Protein AF-A0A8C4QMR2-F1 (afdb_monomer_lite)

Sequence (250 aa):
MSDCPTLSALGQEGLPAMAKSKQGLKAPKQGLKLTPREIIRQKVIEELFQTEDKHVQNLHILQDVFRTHLQPVLTPRELWKIFLNIDKIVLIHETLNESMKKMRKKNDVVYEIGKLVLYYFSGEQGQVLTKEASEFCRMQSMAVEMVRAKQKESRFQQLMAEALSSSKCRHLQFQDFMIMEMQRLTKYPLLLENVVKYTAVYHPDKDKLKQAVKYSRDILFHINEAVRKQEYIEKLESYQKKLDLSELKH

Radius of gyration: 21.33 Å; chains: 1; bounding box: 46×55×63 Å

Secondary structure (DSSP, 8-state):
---PPPHHHHTTSPPP-------PPPPPSS-----HHHHHHHHHHHHHHHHHHHHHHHHHIIIIIIHHHHGGGS-HHHHHHHTTTHHHHHHHHHHHHHHHHHHHHH-SS----HHHHHHHHSHHHHHHHHHHHHHHHHHHHHHHHHHHHHTTSHHHHHHHHHHHHSGGGTT--HHHHHTHHHHHHHHHHHHHHHHHHHS-TT-TTHHHHHHHHHHHHHHHHHHHHHHHHHHHHHHHHHHHHHHGGGG---

InterPro domains:
  IPR000219 Dbl homology domain [PF00621] (44-224)
  IPR000219 Dbl homology domain [PS50010] (40-226)
  IPR000219 Dbl homology domain [SM00325] (44-225)
  IPR000219 Dbl homology domain [cd00160] (41-224)
  IPR035899 Dbl homology (DH) domain superfamily [G3DSA:1.20.900.10] (23-245)
  IPR035899 Dbl homology (DH) domain superfamily [SSF48065] (33-244)

pLDDT: mean 86.84, std 19.93, range [26.03, 98.81]

Foldseek 3Di:
DDDDDDPVCVVPPDDDPDDDDPDDQDDFPDDDPDDPLQVQLQVLLVVLLVVLVLLLLLLCLLVPLVLVLCVVVDDPVLSCLLCPLSVVVSVLSVVLNVVSVVQVVVGSRNQAPLVSLLVCLDDPNVVSLLVSLLVLLLSLVVSVVSLVVCCVPPSSVVSLVVSCPPVSVVNPHSSNSSCVSLVSLVCQLVSLVSSLVSDDPPRPNNVSSVSSSVSSVVSNVSSVVSNVVSVVVVVVVVVVVVVVVVVPPD

Organism: Eptatretus burgeri (NCBI:txid7764)

Structure (mmCIF, N/CA/C/O backbone):
data_AF-A0A8C4QMR2-F1
#
_entry.id   AF-A0A8C4QMR2-F1
#
loop_
_atom_site.group_PDB
_atom_site.id
_atom_site.type_symbol
_atom_site.label_atom_id
_atom_site.label_alt_id
_atom_site.label_comp_id
_atom_site.label_asym_id
_atom_site.label_entity_id
_atom_site.label_seq_id
_atom_site.pdbx_PDB_ins_code
_atom_site.Cartn_x
_atom_site.Cartn_y
_atom_site.Cartn_z
_atom_site.occupancy
_atom_site.B_iso_or_equiv
_atom_site.auth_seq_id
_atom_site.auth_comp_id
_atom_site.auth_asym_id
_atom_site.auth_atom_id
_atom_site.pdbx_PDB_model_num
ATOM 1 N N . MET A 1 1 ? 1.540 8.458 33.173 1.00 29.30 1 MET A N 1
ATOM 2 C CA . MET A 1 1 ? 1.917 9.273 32.004 1.00 29.30 1 MET A CA 1
ATOM 3 C C . MET A 1 1 ? 3.016 8.502 31.313 1.00 29.30 1 MET A C 1
ATOM 5 O O . MET A 1 1 ? 4.135 8.500 31.796 1.00 29.30 1 MET A O 1
ATOM 9 N N . SER A 1 2 ? 2.645 7.707 30.321 1.00 26.03 2 SER A N 1
ATOM 10 C CA . SER A 1 2 ? 3.558 6.867 29.550 1.00 26.03 2 SER A CA 1
ATOM 11 C C . SER A 1 2 ? 3.555 7.452 28.148 1.00 26.03 2 SER A C 1
ATOM 13 O O . SER A 1 2 ? 2.497 7.506 27.519 1.00 26.03 2 SER A O 1
ATOM 15 N N . ASP A 1 3 ? 4.702 7.975 27.729 1.00 26.78 3 ASP A N 1
ATOM 16 C CA . ASP A 1 3 ? 4.883 8.625 26.439 1.00 26.78 3 ASP A CA 1
ATOM 17 C C . ASP A 1 3 ? 4.533 7.653 25.308 1.00 26.78 3 ASP A C 1
ATOM 19 O O . ASP A 1 3 ? 5.160 6.609 25.133 1.00 26.78 3 ASP A O 1
ATOM 23 N N . CYS A 1 4 ? 3.480 7.987 24.562 1.00 31.52 4 CYS A N 1
ATOM 24 C CA . CYS A 1 4 ? 3.175 7.354 23.287 1.00 31.52 4 CYS A CA 1
ATOM 25 C C . CYS A 1 4 ? 4.189 7.920 22.276 1.00 31.52 4 CYS A C 1
ATOM 27 O O . CYS A 1 4 ? 4.231 9.147 22.125 1.00 31.52 4 CYS A O 1
ATOM 29 N N . PRO A 1 5 ? 5.028 7.102 21.616 1.00 34.53 5 PRO A N 1
ATOM 30 C CA . PRO A 1 5 ? 5.978 7.611 20.635 1.00 34.53 5 PRO A CA 1
ATOM 31 C C . PRO A 1 5 ? 5.205 8.314 19.517 1.00 34.53 5 PRO A C 1
ATOM 33 O O . PRO A 1 5 ? 4.297 7.731 18.924 1.00 34.53 5 PRO A O 1
ATOM 36 N N . THR A 1 6 ? 5.541 9.571 19.229 1.00 38.28 6 THR A N 1
ATOM 37 C CA . THR A 1 6 ? 5.016 10.284 18.059 1.00 38.28 6 THR A CA 1
ATOM 38 C C . THR A 1 6 ? 5.318 9.481 16.794 1.00 38.28 6 THR A C 1
ATOM 40 O O . THR A 1 6 ? 6.448 9.041 16.594 1.00 38.28 6 THR A O 1
ATOM 43 N N . LEU A 1 7 ? 4.319 9.314 15.926 1.00 40.31 7 LEU A N 1
ATOM 44 C CA . LEU A 1 7 ? 4.408 8.622 14.631 1.00 40.31 7 LEU A CA 1
ATOM 45 C C . LEU A 1 7 ? 5.540 9.171 13.733 1.00 40.31 7 LEU A C 1
ATOM 47 O O . LEU A 1 7 ? 6.109 8.422 12.940 1.00 40.31 7 LEU A O 1
ATOM 51 N N . SER A 1 8 ? 5.964 10.425 13.938 1.00 39.56 8 SER A N 1
ATOM 52 C CA . SER A 1 8 ? 7.171 11.003 13.327 1.00 39.56 8 SER A CA 1
ATOM 53 C C . SER A 1 8 ? 8.476 10.245 13.638 1.00 39.56 8 SER A C 1
ATOM 55 O O . SER A 1 8 ? 9.395 10.272 12.819 1.00 39.56 8 SER A O 1
ATOM 57 N N . ALA A 1 9 ? 8.558 9.531 14.766 1.00 39.28 9 ALA A N 1
ATOM 58 C CA . ALA A 1 9 ? 9.716 8.722 15.158 1.00 39.28 9 ALA A CA 1
ATOM 59 C C . ALA A 1 9 ? 9.703 7.313 14.532 1.00 39.28 9 ALA A C 1
ATOM 61 O O . ALA A 1 9 ? 10.759 6.759 14.230 1.00 39.28 9 ALA A O 1
ATOM 62 N N . LEU A 1 10 ? 8.523 6.754 14.235 1.00 43.22 10 LEU A N 1
ATOM 63 C CA . LEU A 1 10 ? 8.389 5.417 13.632 1.00 43.22 10 LEU A CA 1
ATOM 64 C C . LEU A 1 10 ? 8.760 5.386 12.137 1.00 43.22 10 LEU A C 1
ATOM 66 O O . LEU A 1 10 ? 8.948 4.312 11.568 1.00 43.22 10 LEU A O 1
ATOM 70 N N . GLY A 1 11 ? 8.928 6.556 11.511 1.00 39.28 11 GLY A N 1
ATOM 71 C CA . GLY A 1 11 ? 9.555 6.699 10.195 1.00 39.28 11 GLY A CA 1
ATOM 72 C C . GLY A 1 11 ? 11.092 6.674 10.213 1.00 39.28 11 GLY A C 1
ATOM 73 O O . GLY A 1 11 ? 11.694 6.681 9.139 1.00 39.28 11 GLY A O 1
ATOM 74 N N . GLN A 1 12 ? 11.733 6.670 11.392 1.00 35.81 12 GLN A N 1
ATOM 75 C CA . GLN A 1 12 ? 13.191 6.821 11.535 1.00 35.81 12 GLN A CA 1
ATOM 76 C C . GLN A 1 12 ? 13.889 5.756 12.395 1.00 35.81 12 GLN A C 1
ATOM 78 O O . GLN A 1 12 ? 15.119 5.754 12.450 1.00 35.81 12 GLN A O 1
ATOM 83 N N . GLU A 1 13 ? 13.178 4.807 13.007 1.00 30.47 13 GLU A N 1
ATOM 84 C CA . GLU A 1 13 ? 13.852 3.703 13.697 1.00 30.47 13 GLU A CA 1
ATOM 85 C C . GLU A 1 13 ? 14.395 2.665 12.704 1.00 30.47 13 GLU A C 1
ATOM 87 O O . GLU A 1 13 ? 13.690 2.134 11.840 1.00 30.47 13 GLU A O 1
ATOM 92 N N . GLY A 1 14 ? 15.704 2.424 12.811 1.00 34.97 14 GLY A N 1
ATOM 93 C CA . GLY A 1 14 ? 16.479 1.537 11.956 1.00 34.97 14 GLY A CA 1
ATOM 94 C C . GLY A 1 14 ? 15.822 0.173 11.774 1.00 34.97 14 GLY A C 1
ATOM 95 O O . GLY A 1 14 ? 15.469 -0.516 12.729 1.00 34.97 14 GLY A O 1
ATOM 96 N N . LEU A 1 15 ? 15.692 -0.222 10.509 1.00 33.06 15 LEU A N 1
ATOM 97 C CA . LEU A 1 15 ? 15.171 -1.523 10.121 1.00 33.06 15 LEU A CA 1
ATOM 98 C C . LEU A 1 15 ? 15.956 -2.668 10.784 1.00 33.06 15 LEU A C 1
ATOM 100 O O . LEU A 1 15 ? 17.181 -2.723 10.632 1.00 33.06 15 LEU A O 1
ATOM 104 N N . PRO A 1 16 ? 15.276 -3.670 11.371 1.00 31.77 16 PRO A N 1
ATOM 105 C CA . PRO A 1 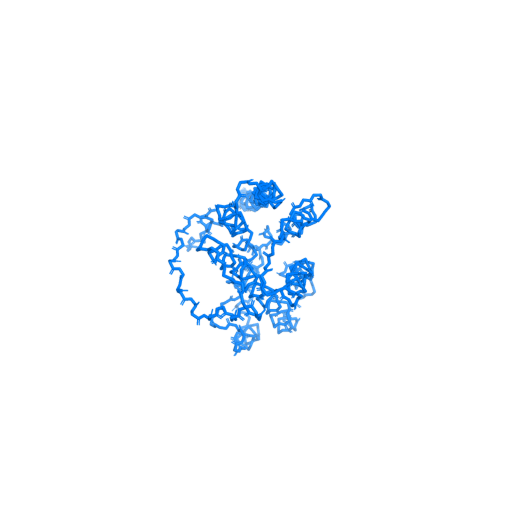16 ? 15.885 -4.971 11.585 1.00 31.77 16 PRO A CA 1
ATOM 106 C C . PRO A 1 16 ? 16.273 -5.556 10.223 1.00 31.77 16 PRO A C 1
ATOM 108 O O . PRO A 1 16 ? 15.470 -5.565 9.285 1.00 31.77 16 PRO A O 1
ATOM 111 N N . ALA A 1 17 ? 17.503 -6.056 10.108 1.00 36.91 17 ALA A N 1
ATOM 112 C CA . ALA A 1 17 ? 17.957 -6.808 8.945 1.00 36.91 17 ALA A CA 1
ATOM 113 C C . ALA A 1 17 ? 17.006 -7.995 8.703 1.00 36.91 17 ALA A C 1
ATOM 115 O O . ALA A 1 17 ? 17.000 -8.966 9.459 1.00 36.91 17 ALA A O 1
ATOM 116 N N . MET A 1 18 ? 16.162 -7.905 7.670 1.00 35.59 18 MET A N 1
ATOM 117 C CA . MET A 1 18 ? 15.153 -8.927 7.414 1.00 35.59 18 MET A CA 1
ATOM 118 C C . MET A 1 18 ? 15.779 -10.199 6.840 1.00 35.59 18 MET A C 1
ATOM 120 O O . MET A 1 18 ? 16.569 -10.188 5.893 1.00 35.59 18 MET A O 1
ATOM 124 N N . ALA A 1 19 ? 15.401 -11.309 7.470 1.00 35.03 19 ALA A N 1
ATOM 125 C CA . ALA A 1 19 ? 15.859 -12.656 7.204 1.00 35.03 19 ALA A CA 1
ATOM 126 C C . ALA A 1 19 ? 15.682 -13.067 5.734 1.00 35.03 19 ALA A C 1
ATOM 128 O O . ALA A 1 19 ? 14.648 -12.843 5.102 1.00 35.03 19 ALA A O 1
ATOM 129 N N . LYS A 1 20 ? 16.707 -13.747 5.209 1.00 32.09 20 LYS A N 1
ATOM 130 C CA . LYS A 1 20 ? 16.725 -14.353 3.875 1.00 32.09 20 LYS A CA 1
ATOM 131 C C . LYS A 1 20 ? 15.642 -15.434 3.778 1.00 32.09 20 LYS A C 1
ATOM 133 O O . LYS A 1 20 ? 15.863 -16.581 4.159 1.00 32.09 20 LYS A O 1
ATOM 138 N N . SER A 1 21 ? 14.489 -15.081 3.221 1.00 36.78 21 SER A N 1
ATOM 139 C CA . SER A 1 21 ? 13.473 -16.033 2.770 1.00 36.78 21 SER A CA 1
ATOM 140 C C . SER A 1 21 ? 14.028 -16.849 1.595 1.00 36.78 21 SER A C 1
ATOM 142 O O . SER A 1 21 ? 14.098 -16.370 0.463 1.00 36.78 21 SER A O 1
ATOM 144 N N . LYS A 1 22 ? 14.454 -18.090 1.863 1.00 40.06 22 LYS A N 1
ATOM 145 C CA . LYS A 1 22 ? 14.822 -19.076 0.839 1.00 40.06 22 LYS A CA 1
ATOM 146 C C . LYS A 1 22 ? 13.551 -19.669 0.222 1.00 40.06 22 LYS A C 1
ATOM 148 O O . LYS A 1 22 ? 13.124 -20.752 0.604 1.00 40.06 22 LYS A O 1
ATOM 153 N N . GLN A 1 23 ? 12.968 -18.986 -0.755 1.00 41.31 23 GLN A N 1
ATOM 154 C CA . GLN A 1 23 ? 12.121 -19.645 -1.750 1.00 41.31 23 GLN A CA 1
ATOM 155 C C . GLN A 1 23 ? 12.771 -19.442 -3.115 1.00 41.31 23 GLN A C 1
ATOM 157 O O . GLN A 1 23 ? 12.945 -18.320 -3.587 1.00 41.31 23 GLN A O 1
ATOM 162 N N . GLY A 1 24 ? 13.267 -20.549 -3.670 1.00 38.94 24 GLY A N 1
ATOM 163 C CA . GLY A 1 24 ? 14.043 -20.569 -4.902 1.00 38.94 24 GLY A CA 1
ATOM 164 C C . GLY A 1 24 ? 13.226 -20.063 -6.085 1.00 38.94 24 GLY A C 1
ATOM 165 O O . GLY A 1 24 ? 12.045 -20.382 -6.219 1.00 38.94 24 GLY A O 1
ATOM 166 N N . LEU A 1 25 ? 13.878 -19.286 -6.954 1.00 47.78 25 LEU A N 1
ATOM 167 C CA . LEU A 1 25 ? 13.342 -18.957 -8.269 1.00 47.78 25 LEU A CA 1
ATOM 168 C C . LEU A 1 25 ? 12.925 -20.258 -8.961 1.00 47.78 25 LEU A C 1
ATOM 170 O O . LEU A 1 25 ? 13.719 -21.198 -9.035 1.00 47.78 25 LEU A O 1
ATOM 174 N N . LYS A 1 26 ? 11.705 -20.304 -9.505 1.00 48.81 26 LYS A N 1
ATOM 175 C CA . LYS A 1 26 ? 11.351 -21.342 -10.477 1.00 48.81 26 LYS A CA 1
ATOM 176 C C . LYS A 1 26 ? 12.356 -21.254 -11.626 1.00 48.81 26 LYS A C 1
ATOM 178 O O . LYS A 1 26 ? 12.562 -20.169 -12.170 1.00 48.81 26 LYS A O 1
ATOM 183 N N . ALA A 1 27 ? 13.006 -22.374 -11.942 1.00 48.38 27 ALA A N 1
ATOM 184 C CA . ALA A 1 27 ? 13.907 -22.453 -13.083 1.00 48.38 27 ALA A CA 1
ATOM 185 C C . ALA A 1 27 ? 13.137 -22.022 -14.347 1.00 48.38 27 ALA A C 1
ATOM 187 O O . ALA A 1 27 ? 12.000 -22.475 -14.521 1.00 48.38 27 ALA A O 1
ATOM 188 N N . PRO A 1 28 ? 13.698 -21.132 -15.187 1.00 51.00 28 PRO A N 1
ATOM 189 C CA . PRO A 1 28 ? 13.019 -20.681 -16.396 1.00 51.00 28 PRO A CA 1
ATOM 190 C C . PRO A 1 28 ? 12.685 -21.890 -17.272 1.00 51.00 28 PRO A C 1
ATOM 192 O O . PRO A 1 28 ? 13.542 -22.755 -17.485 1.00 51.00 28 PRO A O 1
ATOM 195 N N . LYS A 1 29 ? 11.445 -21.980 -17.771 1.00 49.56 29 LYS A N 1
ATOM 196 C CA . LYS A 1 29 ? 11.111 -23.000 -18.759 1.00 49.56 29 LYS A CA 1
ATOM 197 C C . LYS A 1 29 ? 11.817 -22.571 -20.043 1.00 49.56 29 LYS A C 1
ATOM 199 O O . LYS A 1 29 ? 11.460 -21.570 -20.646 1.00 49.56 29 LYS A O 1
ATOM 204 N N . GLN A 1 30 ? 12.829 -23.351 -20.423 1.00 44.75 30 GLN A N 1
ATOM 205 C CA . GLN A 1 30 ? 13.721 -23.180 -21.580 1.00 44.75 30 GLN A CA 1
ATOM 206 C C . GLN A 1 30 ? 14.907 -22.215 -21.378 1.00 44.75 30 GLN A C 1
ATOM 208 O O . GLN A 1 30 ? 14.763 -20.999 -21.383 1.00 44.75 30 GLN A O 1
ATOM 213 N N . GLY A 1 31 ? 16.109 -22.800 -21.269 1.00 50.66 31 GLY A N 1
ATOM 214 C CA . GLY A 1 31 ? 17.337 -22.444 -22.010 1.00 50.66 31 GLY A CA 1
ATOM 215 C C . GLY A 1 31 ? 17.957 -21.038 -21.941 1.00 50.66 31 GLY A C 1
ATOM 216 O O . GLY A 1 31 ? 19.076 -20.866 -22.423 1.00 50.66 31 GLY A O 1
ATOM 217 N N . LEU A 1 32 ? 17.305 -20.031 -21.366 1.00 59.50 32 LEU A N 1
ATOM 218 C CA . LEU A 1 32 ? 17.793 -18.653 -21.355 1.00 59.50 32 LEU A CA 1
ATOM 219 C C . LEU A 1 32 ? 18.930 -18.496 -20.338 1.00 59.50 32 LEU A C 1
ATOM 221 O O . LEU A 1 32 ? 18.706 -18.403 -19.129 1.00 59.50 32 LEU A O 1
ATOM 225 N N . LYS A 1 33 ? 20.174 -18.435 -20.829 1.00 78.88 33 LYS A N 1
ATOM 226 C CA . LYS A 1 33 ? 21.332 -18.020 -20.026 1.00 78.88 33 LYS A CA 1
ATOM 227 C C . LYS A 1 33 ? 21.221 -16.524 -19.720 1.00 78.88 33 LYS A C 1
ATOM 229 O O . LYS A 1 33 ? 21.683 -15.684 -20.487 1.00 78.88 33 LYS A O 1
ATOM 234 N N . LEU A 1 34 ? 20.586 -16.193 -18.599 1.00 86.62 34 LEU A N 1
ATOM 235 C CA . LEU A 1 34 ? 20.523 -14.822 -18.099 1.00 86.62 34 LEU A CA 1
ATOM 236 C C . LEU A 1 34 ? 21.901 -14.362 -17.615 1.00 86.62 34 LEU A C 1
ATOM 238 O O . LEU A 1 34 ? 22.645 -15.118 -16.989 1.00 86.62 34 LEU A O 1
ATOM 242 N N . THR A 1 35 ? 22.223 -13.093 -17.860 1.00 92.12 35 THR A N 1
ATOM 243 C CA . THR A 1 35 ? 23.428 -12.486 -17.282 1.00 92.12 35 THR A CA 1
ATOM 244 C C . THR A 1 35 ? 23.306 -12.426 -15.753 1.00 92.12 35 THR A C 1
ATOM 246 O O . THR A 1 35 ? 22.191 -12.296 -15.237 1.00 92.12 35 THR A O 1
ATOM 249 N N . PRO A 1 36 ? 24.417 -12.439 -14.991 1.00 93.69 36 PRO A N 1
ATOM 250 C CA . PRO A 1 36 ? 24.361 -12.300 -13.533 1.00 93.69 36 PRO A CA 1
ATOM 251 C C . PRO A 1 36 ? 23.589 -11.055 -13.073 1.00 93.69 36 PRO A C 1
ATOM 253 O O . PRO A 1 36 ? 22.842 -11.105 -12.096 1.00 93.69 36 PRO A O 1
ATOM 256 N N . ARG A 1 37 ? 23.714 -9.947 -13.816 1.00 93.81 37 ARG A N 1
ATOM 257 C CA . ARG A 1 37 ? 22.974 -8.705 -13.563 1.00 93.81 37 ARG A CA 1
ATOM 258 C C . ARG A 1 37 ? 21.466 -8.895 -13.734 1.00 93.81 37 ARG A C 1
ATOM 260 O O . ARG A 1 37 ? 20.707 -8.441 -12.881 1.00 93.81 37 ARG A O 1
ATOM 267 N N . GLU A 1 38 ? 21.046 -9.588 -14.790 1.00 94.56 38 GLU A N 1
ATOM 268 C CA . GLU A 1 38 ? 19.629 -9.863 -15.036 1.00 94.56 38 GLU A CA 1
ATOM 269 C C . GLU A 1 38 ? 19.049 -10.829 -13.998 1.00 94.56 38 GLU A C 1
ATOM 271 O O . GLU A 1 38 ? 17.938 -10.622 -13.526 1.00 94.56 38 GLU A O 1
ATOM 276 N N . ILE A 1 39 ? 19.822 -11.820 -13.542 1.00 95.19 39 ILE A N 1
ATOM 277 C CA . ILE A 1 39 ? 19.402 -12.705 -12.443 1.00 95.19 39 ILE A CA 1
ATOM 278 C C . ILE A 1 39 ? 19.102 -11.892 -11.175 1.00 95.19 39 ILE A C 1
ATOM 280 O O . ILE A 1 39 ? 18.114 -12.158 -10.488 1.00 95.19 39 ILE A O 1
ATOM 284 N N . ILE A 1 40 ? 19.931 -10.893 -10.852 1.00 96.19 40 ILE A N 1
ATOM 285 C CA . ILE A 1 40 ? 19.681 -10.019 -9.698 1.00 96.19 40 ILE A CA 1
ATOM 286 C C . ILE A 1 40 ? 18.463 -9.123 -9.949 1.00 96.19 40 ILE A C 1
ATOM 288 O O . ILE A 1 40 ? 17.626 -8.991 -9.059 1.00 96.19 40 ILE A O 1
ATOM 292 N N . ARG A 1 41 ? 18.305 -8.563 -11.155 1.00 97.19 41 ARG A N 1
ATOM 293 C CA . ARG A 1 41 ? 17.115 -7.775 -11.517 1.00 97.19 41 ARG A CA 1
ATOM 294 C C . ARG A 1 41 ? 15.826 -8.577 -11.316 1.00 97.19 41 ARG A C 1
ATOM 296 O O . ARG A 1 41 ? 14.907 -8.085 -10.668 1.00 97.19 41 ARG A O 1
ATOM 303 N N . GLN A 1 42 ? 15.786 -9.824 -11.789 1.00 96.75 42 GLN A N 1
ATOM 304 C CA . GLN A 1 42 ? 14.636 -10.713 -11.609 1.00 96.75 42 GLN A CA 1
ATOM 305 C C . GLN A 1 42 ? 14.364 -11.033 -10.133 1.00 96.75 42 GLN A C 1
ATOM 307 O O . GLN A 1 42 ? 13.206 -11.120 -9.741 1.00 96.75 42 GLN A O 1
ATOM 312 N N . LYS A 1 43 ? 15.401 -11.159 -9.292 1.00 96.50 43 LYS A N 1
ATOM 313 C CA . LYS A 1 43 ? 15.233 -11.339 -7.838 1.00 96.50 43 LYS A CA 1
ATOM 314 C C . LYS A 1 43 ? 14.562 -10.138 -7.176 1.00 96.50 43 LYS A C 1
ATOM 316 O O . LYS A 1 43 ? 13.666 -10.336 -6.368 1.00 96.50 43 LYS A O 1
ATOM 321 N N . VAL A 1 44 ? 14.970 -8.919 -7.528 1.00 97.25 44 VAL A N 1
ATOM 322 C CA . VAL A 1 44 ? 14.368 -7.696 -6.969 1.00 97.25 44 VAL A CA 1
ATOM 323 C C . VAL A 1 44 ? 12.924 -7.520 -7.456 1.00 97.25 44 VAL A C 1
ATOM 325 O O . VAL A 1 44 ? 12.054 -7.142 -6.678 1.00 97.25 44 VAL A O 1
ATOM 328 N N . ILE A 1 45 ? 12.639 -7.830 -8.727 1.00 98.06 45 ILE A N 1
ATOM 329 C CA . ILE A 1 45 ? 11.263 -7.823 -9.255 1.00 98.06 45 ILE A CA 1
ATOM 330 C C . ILE A 1 45 ? 10.395 -8.848 -8.516 1.00 98.06 45 ILE A C 1
ATOM 332 O O . ILE A 1 45 ? 9.271 -8.547 -8.121 1.00 98.06 45 ILE A O 1
ATOM 336 N N . GLU A 1 46 ? 10.924 -10.048 -8.294 1.00 96.56 46 GLU A N 1
ATOM 337 C CA . GLU A 1 46 ? 10.218 -11.087 -7.553 1.00 96.56 46 GLU A CA 1
ATOM 338 C C . GLU A 1 46 ? 9.977 -10.676 -6.094 1.00 96.56 46 GLU A C 1
ATOM 340 O O . GLU A 1 46 ? 8.890 -10.897 -5.569 1.00 96.56 46 GLU A O 1
ATOM 345 N N . GLU A 1 47 ? 10.944 -10.021 -5.451 1.00 98.06 47 GLU A N 1
ATOM 346 C CA . GLU A 1 47 ? 10.772 -9.461 -4.109 1.00 98.06 47 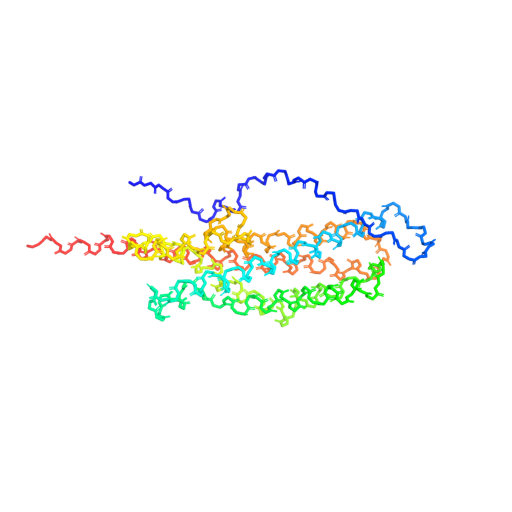GLU A CA 1
ATOM 347 C C . GLU A 1 47 ? 9.642 -8.425 -4.070 1.00 98.06 47 GLU A C 1
ATOM 349 O O . GLU A 1 47 ? 8.792 -8.488 -3.179 1.00 98.06 47 GLU A O 1
ATOM 354 N N . LEU A 1 48 ? 9.569 -7.519 -5.052 1.00 98.38 48 LEU A N 1
ATOM 355 C CA . LEU A 1 48 ? 8.466 -6.561 -5.173 1.00 98.38 48 LEU A CA 1
ATOM 356 C C . LEU A 1 48 ? 7.108 -7.275 -5.236 1.00 98.38 48 LEU A C 1
ATOM 358 O O . LEU A 1 48 ? 6.197 -6.897 -4.500 1.00 98.38 48 LEU A O 1
ATOM 362 N N . PHE A 1 49 ? 6.993 -8.323 -6.056 1.00 98.06 49 PHE A N 1
ATOM 363 C CA . PHE A 1 49 ? 5.747 -9.074 -6.248 1.00 98.06 49 PHE A CA 1
ATOM 364 C C . PHE A 1 49 ? 5.353 -9.858 -4.994 1.00 98.06 49 PHE A C 1
ATOM 366 O O . PHE A 1 49 ? 4.215 -9.785 -4.538 1.00 98.06 49 PHE A O 1
ATOM 373 N N . GLN A 1 50 ? 6.297 -10.588 -4.402 1.00 97.88 50 GLN A N 1
ATOM 374 C CA . GLN A 1 50 ? 6.039 -11.397 -3.212 1.00 97.88 50 GLN A CA 1
ATOM 375 C C . GLN A 1 50 ? 5.694 -10.538 -1.997 1.00 97.88 50 GLN A C 1
ATOM 377 O O . GLN A 1 50 ? 4.864 -10.925 -1.176 1.00 97.88 50 GLN A O 1
ATOM 382 N N . THR A 1 51 ? 6.350 -9.387 -1.848 1.00 98.44 51 THR A N 1
ATOM 383 C CA . THR A 1 51 ? 6.058 -8.472 -0.741 1.00 98.44 51 THR A CA 1
ATOM 384 C C . THR A 1 51 ? 4.741 -7.728 -0.944 1.00 98.44 51 THR A C 1
ATOM 386 O O . THR A 1 51 ? 4.075 -7.458 0.050 1.00 98.44 51 THR A O 1
ATOM 389 N N . GLU A 1 52 ? 4.324 -7.469 -2.190 1.00 98.62 52 GLU A N 1
ATOM 390 C CA . GLU A 1 52 ? 2.986 -6.938 -2.488 1.00 98.62 52 GLU A CA 1
ATOM 391 C C . GLU A 1 52 ? 1.894 -7.943 -2.134 1.00 98.62 52 GLU A C 1
ATOM 393 O O . GLU A 1 52 ? 0.931 -7.604 -1.457 1.00 98.62 52 GLU A O 1
ATOM 398 N N . ASP A 1 53 ? 2.073 -9.206 -2.523 1.00 98.38 53 ASP A N 1
ATOM 399 C CA . ASP A 1 53 ? 1.104 -10.251 -2.210 1.00 98.38 53 ASP A CA 1
ATOM 400 C C . ASP A 1 53 ? 0.910 -10.425 -0.700 1.00 98.38 53 ASP A C 1
ATOM 402 O O . ASP A 1 53 ? -0.216 -10.530 -0.216 1.00 98.38 53 ASP A O 1
ATOM 406 N N . LYS A 1 54 ? 2.008 -10.377 0.062 1.00 97.75 54 LYS A N 1
ATOM 407 C CA . LYS A 1 54 ? 1.954 -10.386 1.529 1.00 97.75 54 LYS A CA 1
ATOM 408 C C . LYS A 1 54 ? 1.253 -9.150 2.087 1.00 97.75 54 LYS A C 1
ATOM 410 O O . LYS A 1 54 ? 0.523 -9.284 3.060 1.00 97.75 54 LYS A O 1
ATOM 415 N N . HIS A 1 55 ? 1.475 -7.971 1.503 1.00 98.56 55 HIS A N 1
ATOM 416 C CA . HIS A 1 55 ? 0.803 -6.741 1.929 1.00 98.56 55 HIS A CA 1
ATOM 417 C C . HIS A 1 55 ? -0.711 -6.841 1.741 1.00 98.56 55 HIS A C 1
ATOM 419 O O . HIS A 1 55 ? -1.454 -6.644 2.695 1.00 98.56 55 HIS A O 1
ATOM 425 N N . VAL A 1 56 ? -1.164 -7.278 0.563 1.00 98.44 56 VAL A N 1
ATOM 426 C CA . VAL A 1 56 ? -2.589 -7.514 0.276 1.00 98.44 56 VAL A CA 1
ATOM 427 C C . VAL A 1 56 ? -3.201 -8.503 1.271 1.00 98.44 56 VAL A C 1
ATOM 429 O O . VAL A 1 56 ? -4.246 -8.227 1.853 1.00 98.44 56 VAL A O 1
ATOM 432 N N . GLN A 1 57 ? -2.525 -9.622 1.553 1.00 97.56 57 GLN A N 1
ATOM 433 C CA . GLN A 1 57 ? -2.988 -10.578 2.568 1.00 97.56 57 GLN A CA 1
ATOM 434 C C . GLN A 1 57 ? -3.140 -9.937 3.957 1.00 97.56 57 GLN A C 1
ATOM 436 O O . GLN A 1 57 ? -4.077 -10.267 4.680 1.00 97.56 57 GLN A O 1
ATOM 441 N N . ASN A 1 58 ? -2.246 -9.020 4.333 1.00 96.88 58 ASN A N 1
ATOM 442 C CA . ASN A 1 58 ? -2.325 -8.311 5.611 1.00 96.88 58 ASN A CA 1
ATOM 443 C C . ASN A 1 58 ? -3.499 -7.333 5.658 1.00 96.88 58 ASN A C 1
ATOM 445 O O . ASN A 1 58 ? -4.192 -7.269 6.672 1.00 96.88 58 ASN A O 1
ATOM 449 N N . LEU A 1 59 ? -3.749 -6.613 4.563 1.00 97.31 59 LEU A N 1
ATOM 450 C CA . LEU A 1 59 ? -4.895 -5.714 4.451 1.00 97.31 59 LEU A CA 1
ATOM 451 C C . LEU A 1 59 ? -6.220 -6.486 4.566 1.00 97.31 59 LEU A C 1
ATOM 453 O O . LEU A 1 59 ? -7.113 -6.046 5.286 1.00 97.31 59 LEU A O 1
ATOM 457 N N . HIS A 1 60 ? -6.320 -7.684 3.979 1.00 96.56 60 HIS A N 1
ATOM 458 C CA . HIS A 1 60 ? -7.485 -8.557 4.176 1.00 96.56 60 HIS A CA 1
ATOM 459 C C . HIS A 1 60 ? -7.641 -9.050 5.612 1.00 96.56 60 HIS A C 1
ATOM 461 O O . HIS A 1 60 ? -8.757 -9.242 6.076 1.00 96.56 60 HIS A O 1
ATOM 467 N N . ILE A 1 61 ? -6.558 -9.253 6.366 1.00 96.19 61 ILE A N 1
ATOM 468 C CA . ILE A 1 61 ? -6.695 -9.579 7.794 1.00 96.19 61 ILE A CA 1
ATOM 469 C C . ILE A 1 61 ? -7.365 -8.407 8.524 1.00 96.19 61 ILE A C 1
ATOM 471 O O . ILE A 1 61 ? -8.286 -8.620 9.315 1.00 96.19 61 ILE A O 1
ATOM 475 N N . LEU A 1 62 ? -6.960 -7.171 8.222 1.00 94.50 62 LEU A N 1
ATOM 476 C CA . LEU A 1 62 ? -7.589 -5.976 8.780 1.00 94.50 62 LEU A CA 1
ATOM 477 C C . LEU A 1 62 ? -9.072 -5.864 8.381 1.00 94.50 62 LEU A C 1
ATOM 479 O O . LEU A 1 62 ? -9.927 -5.652 9.242 1.00 94.50 62 LEU A O 1
ATOM 483 N N . GLN A 1 63 ? -9.376 -6.066 7.100 1.00 93.00 63 GLN A N 1
ATOM 484 C CA . GLN A 1 63 ? -10.720 -5.946 6.539 1.00 93.00 63 GLN A CA 1
ATOM 485 C C . GLN A 1 63 ? -11.664 -7.087 6.945 1.00 93.00 63 GLN A C 1
ATOM 487 O O . GLN A 1 63 ? -12.791 -6.816 7.335 1.00 93.00 63 GLN A O 1
ATOM 492 N N . ASP A 1 64 ? -11.229 -8.344 6.878 1.00 93.25 64 ASP A N 1
ATOM 493 C CA . ASP A 1 64 ? -12.117 -9.510 6.971 1.00 93.25 64 ASP A CA 1
ATOM 494 C C . ASP A 1 64 ? -12.082 -10.171 8.346 1.00 93.25 64 ASP A C 1
ATOM 496 O O . ASP A 1 64 ? -13.079 -10.742 8.789 1.00 93.25 64 ASP A O 1
ATOM 500 N N . VAL A 1 65 ? -10.940 -10.119 9.041 1.00 94.75 65 VAL A N 1
ATOM 501 C CA . VAL A 1 65 ? -10.805 -10.724 10.372 1.00 94.75 65 VAL A CA 1
ATOM 502 C C . VAL A 1 65 ? -11.172 -9.694 11.430 1.00 94.75 65 VAL A C 1
ATOM 504 O O . VAL A 1 65 ? -12.154 -9.886 12.146 1.00 94.75 65 VAL A O 1
ATOM 507 N N . PHE A 1 66 ? -10.438 -8.582 11.517 1.00 95.56 66 PHE A N 1
ATOM 508 C CA . PHE A 1 66 ? -10.659 -7.607 12.587 1.00 95.56 66 PHE A CA 1
ATOM 509 C C . PHE A 1 66 ? -12.014 -6.903 12.468 1.00 95.56 66 PHE A C 1
ATOM 511 O O . PHE A 1 66 ? -12.752 -6.864 13.451 1.00 95.56 66 PHE A O 1
ATOM 518 N N . ARG A 1 67 ? -12.392 -6.394 11.288 1.00 93.62 67 ARG A N 1
ATOM 519 C CA . ARG A 1 67 ? -13.686 -5.702 11.118 1.00 93.62 67 ARG A CA 1
ATOM 520 C C . ARG A 1 67 ? -14.865 -6.598 11.496 1.00 93.62 67 ARG A C 1
ATOM 522 O O . ARG A 1 67 ? -15.731 -6.162 12.248 1.00 93.62 67 ARG A O 1
ATOM 529 N N . THR A 1 68 ? -14.863 -7.851 11.038 1.00 94.00 68 THR A N 1
ATOM 530 C CA . THR A 1 68 ? -15.937 -8.822 11.301 1.00 94.00 68 THR A CA 1
ATOM 531 C C . THR A 1 68 ? -16.082 -9.133 12.788 1.00 94.00 68 THR A C 1
ATOM 533 O O . THR A 1 68 ? -17.194 -9.110 13.309 1.00 94.00 68 THR A O 1
ATOM 536 N N . HIS A 1 69 ? -14.973 -9.383 13.493 1.00 94.75 69 HIS A N 1
ATOM 537 C CA . HIS A 1 69 ? -15.023 -9.704 14.924 1.00 94.75 69 HIS A CA 1
ATOM 538 C C . HIS A 1 69 ? -15.370 -8.488 15.785 1.00 94.75 69 HIS A C 1
ATOM 540 O O . HIS A 1 69 ? -16.013 -8.644 16.817 1.00 94.75 69 HIS A O 1
ATOM 546 N N . LEU A 1 70 ? -14.965 -7.276 15.390 1.00 94.88 70 LEU A N 1
ATOM 547 C CA . LEU A 1 70 ? -15.207 -6.070 16.187 1.00 94.88 70 LEU A CA 1
ATOM 548 C C . LEU A 1 70 ? -16.551 -5.393 15.881 1.00 94.88 70 LEU A C 1
ATOM 550 O O . LEU A 1 70 ? -17.039 -4.614 16.697 1.00 94.88 70 LEU A O 1
ATOM 554 N N . GLN A 1 71 ? -17.190 -5.700 14.751 1.00 94.75 71 GLN A N 1
ATOM 555 C CA . GLN A 1 71 ? -18.495 -5.145 14.378 1.00 94.75 71 GLN A CA 1
ATOM 556 C C . GLN A 1 71 ? -19.586 -5.291 15.464 1.00 94.75 71 GLN A C 1
ATOM 558 O O . GLN A 1 71 ? -20.316 -4.324 15.667 1.00 94.75 71 GLN A O 1
ATOM 563 N N . PRO A 1 72 ? -19.714 -6.412 16.206 1.00 95.62 72 PRO A N 1
ATOM 564 C CA . PRO A 1 72 ? -20.738 -6.555 17.248 1.00 95.62 72 PRO A CA 1
ATOM 565 C C . PRO A 1 72 ? -20.531 -5.674 18.492 1.00 95.62 72 PRO A C 1
ATOM 567 O O . PRO A 1 72 ? -21.451 -5.539 19.293 1.00 95.62 72 PRO A O 1
ATOM 570 N N . VAL A 1 73 ? -19.330 -5.120 18.691 1.00 95.12 73 VAL A N 1
ATOM 571 C CA . VAL A 1 73 ? -18.940 -4.349 19.893 1.00 95.12 73 VAL A CA 1
ATOM 572 C C . VAL A 1 73 ? -18.608 -2.889 19.593 1.00 95.12 73 VAL A C 1
ATOM 574 O O . VAL A 1 73 ? -18.255 -2.129 20.492 1.00 95.12 73 VAL A O 1
ATOM 577 N N . LEU A 1 74 ? -18.722 -2.486 18.330 1.00 95.00 74 LEU A N 1
ATOM 578 C CA . LEU A 1 74 ? -18.482 -1.127 17.876 1.00 95.00 74 LEU A CA 1
ATOM 579 C C . LEU A 1 74 ? -19.766 -0.545 17.299 1.00 95.00 74 LEU A C 1
ATOM 581 O O . LEU A 1 74 ? -20.490 -1.193 16.546 1.00 95.00 74 LEU A O 1
ATOM 585 N N . THR A 1 75 ? -20.027 0.722 17.599 1.00 95.75 75 THR A N 1
ATOM 586 C CA . THR A 1 75 ? -21.068 1.468 16.890 1.00 95.75 75 THR A CA 1
ATOM 587 C C . THR A 1 75 ? -20.686 1.634 15.413 1.00 95.75 75 THR A C 1
ATOM 589 O O . THR A 1 75 ? -19.495 1.667 15.085 1.00 95.75 75 THR A O 1
ATOM 592 N N . PRO A 1 76 ? -21.654 1.845 14.497 1.00 93.69 76 PRO A N 1
ATOM 593 C CA . PRO A 1 76 ? -21.349 2.087 13.084 1.00 93.69 76 PRO A CA 1
ATOM 594 C C . PRO A 1 76 ? -20.359 3.241 12.868 1.0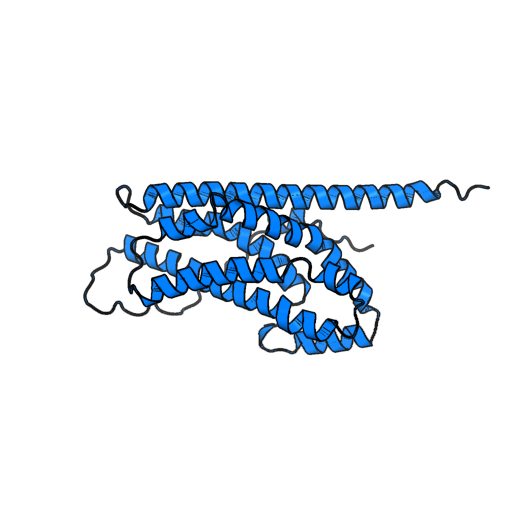0 93.69 76 PRO A C 1
ATOM 596 O O . PRO A 1 76 ? -19.499 3.178 11.991 1.00 93.69 76 PRO A O 1
ATOM 599 N N . ARG A 1 77 ? -20.438 4.279 13.712 1.00 93.06 77 ARG A N 1
ATOM 600 C CA . ARG A 1 77 ? -19.526 5.427 13.676 1.00 93.06 77 ARG A CA 1
ATOM 601 C C . ARG A 1 77 ? -18.110 5.059 14.114 1.00 93.06 77 ARG A C 1
ATOM 603 O O . A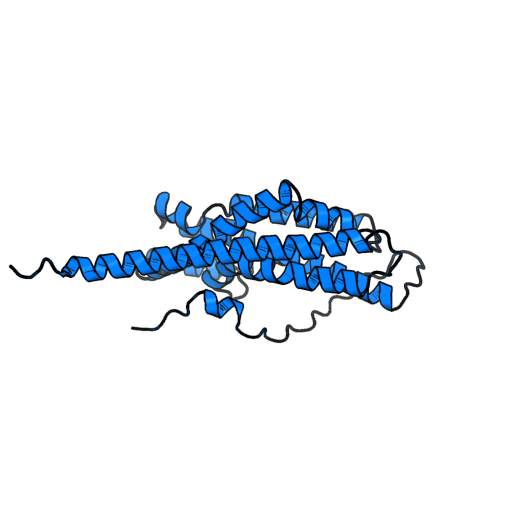RG A 1 77 ? -17.158 5.526 13.497 1.00 93.06 77 ARG A O 1
ATOM 610 N N . GLU A 1 78 ? -17.955 4.267 15.173 1.00 93.94 78 GLU A N 1
ATOM 611 C CA . GLU A 1 78 ? -16.637 3.807 15.629 1.00 93.94 78 GLU A CA 1
ATOM 612 C C . GLU A 1 78 ? -16.007 2.855 14.615 1.00 93.94 78 GLU A C 1
ATOM 614 O O . GLU A 1 78 ? -14.836 3.013 14.284 1.00 93.94 78 GLU A O 1
ATOM 619 N N . LEU A 1 79 ? -16.796 1.927 14.068 1.00 93.19 79 LEU A N 1
ATOM 620 C CA . LEU A 1 79 ? -16.344 0.994 13.043 1.00 93.19 79 LEU A CA 1
ATOM 621 C C . LEU A 1 79 ? -15.853 1.739 11.794 1.00 93.19 79 LEU A C 1
ATOM 623 O O . LEU A 1 79 ? -14.756 1.470 11.313 1.00 93.19 79 LEU A O 1
ATOM 627 N N . TRP A 1 80 ? -16.627 2.719 11.312 1.00 91.12 80 TRP A N 1
ATOM 628 C CA . TRP A 1 80 ? -16.238 3.559 10.175 1.00 91.12 80 TRP A CA 1
ATOM 629 C C . TRP A 1 80 ? -14.957 4.355 10.443 1.00 91.12 80 TRP A C 1
ATOM 631 O O . TRP A 1 80 ? -14.127 4.494 9.555 1.00 91.12 80 TRP A O 1
ATOM 641 N N . LYS A 1 81 ? -14.772 4.850 11.671 1.00 91.50 81 LYS A N 1
ATOM 642 C CA . LYS A 1 81 ? -13.564 5.580 12.072 1.00 91.50 81 LYS A CA 1
ATOM 643 C C . LYS A 1 81 ? -12.321 4.691 12.159 1.00 91.50 81 LYS A C 1
ATOM 645 O O . LYS A 1 81 ? -11.248 5.136 11.773 1.00 91.50 81 LYS A O 1
ATOM 650 N N . ILE A 1 82 ? -12.456 3.475 12.691 1.00 93.44 82 ILE A N 1
ATOM 651 C CA . ILE A 1 82 ? -11.335 2.542 12.893 1.00 93.44 82 ILE A CA 1
ATOM 652 C C . ILE A 1 82 ? -10.879 1.931 11.563 1.00 93.44 82 ILE A C 1
ATOM 654 O O . ILE A 1 82 ? -9.682 1.819 11.322 1.00 93.44 82 ILE A O 1
ATOM 658 N N . PHE A 1 83 ? -11.825 1.565 10.696 1.00 92.56 83 PHE A N 1
ATOM 659 C CA . PHE A 1 83 ? -11.568 0.919 9.405 1.00 92.56 83 PHE A CA 1
ATOM 660 C C . PHE A 1 83 ? -11.798 1.871 8.227 1.00 92.56 83 PHE A C 1
ATOM 662 O O . PHE A 1 83 ? -12.247 1.445 7.161 1.00 92.56 83 PHE A O 1
ATOM 669 N N . LEU A 1 84 ? -11.554 3.170 8.426 1.00 87.38 84 LEU A N 1
ATOM 670 C CA . LEU A 1 84 ? -11.804 4.179 7.401 1.00 87.38 84 LEU A CA 1
ATOM 671 C C . LEU A 1 84 ? -11.120 3.783 6.092 1.00 87.38 84 LEU A C 1
ATOM 673 O O . LEU A 1 84 ? -9.993 3.307 6.122 1.00 87.38 84 LEU A O 1
ATOM 677 N N . ASN A 1 85 ? -11.854 3.927 4.984 1.00 91.50 85 ASN A N 1
ATOM 678 C CA . ASN A 1 85 ? -11.451 3.672 3.596 1.00 91.50 85 ASN A CA 1
ATOM 679 C C . ASN A 1 85 ? -10.602 2.408 3.312 1.00 91.50 85 ASN A C 1
ATOM 681 O O . ASN A 1 85 ? -10.057 2.293 2.213 1.00 91.50 85 ASN A O 1
ATOM 685 N N . ILE A 1 86 ? -10.574 1.420 4.220 1.00 94.88 86 ILE A N 1
ATOM 686 C CA . ILE A 1 86 ? -9.794 0.183 4.062 1.00 94.88 86 ILE A CA 1
ATOM 687 C C . ILE A 1 86 ? -10.174 -0.562 2.784 1.00 94.88 86 ILE A C 1
ATOM 689 O O . ILE A 1 86 ? -9.302 -1.054 2.080 1.00 94.88 86 ILE A O 1
ATOM 693 N N . ASP A 1 87 ? -11.461 -0.558 2.429 1.00 95.62 87 ASP A N 1
ATOM 694 C CA . ASP A 1 87 ? -11.976 -1.224 1.232 1.00 95.62 87 ASP A CA 1
ATOM 695 C C . ASP A 1 87 ? -11.326 -0.667 -0.050 1.00 95.62 87 ASP A C 1
ATOM 697 O O . ASP A 1 87 ? -11.045 -1.407 -0.990 1.00 95.62 87 ASP A O 1
ATOM 701 N N . LYS A 1 88 ? -11.020 0.637 -0.078 1.00 97.38 88 LYS A N 1
ATOM 702 C CA . LYS A 1 88 ? -10.340 1.269 -1.213 1.00 97.38 88 LYS A CA 1
ATOM 703 C C . LYS A 1 88 ? -8.841 0.984 -1.215 1.00 97.38 88 LYS A C 1
ATOM 705 O O . LYS A 1 88 ? -8.285 0.755 -2.284 1.00 97.38 88 LYS A O 1
ATOM 710 N N . ILE A 1 89 ? -8.195 0.984 -0.044 1.00 97.81 89 ILE A N 1
ATOM 711 C CA . ILE A 1 89 ? -6.775 0.618 0.087 1.00 97.81 89 ILE A CA 1
ATOM 712 C C . ILE A 1 89 ? -6.560 -0.818 -0.397 1.00 97.81 89 ILE A C 1
ATOM 714 O O . ILE A 1 89 ? -5.716 -1.051 -1.261 1.00 97.81 89 ILE A O 1
ATOM 718 N N . VAL A 1 90 ? -7.382 -1.756 0.084 1.00 98.19 90 VAL A N 1
ATOM 719 C CA . VAL A 1 90 ? -7.387 -3.155 -0.365 1.00 98.19 90 VAL A CA 1
ATOM 720 C C . VAL A 1 90 ? -7.515 -3.217 -1.886 1.00 98.19 90 VAL A C 1
ATOM 722 O O . VAL A 1 90 ? -6.635 -3.776 -2.532 1.00 98.19 90 VAL A O 1
ATOM 725 N N . LEU A 1 91 ? -8.519 -2.554 -2.470 1.00 98.31 91 LEU A N 1
ATOM 726 C CA . LEU A 1 91 ? -8.752 -2.578 -3.917 1.00 98.31 91 LEU A CA 1
ATOM 727 C C . LEU A 1 91 ? -7.552 -2.061 -4.737 1.00 98.31 91 LEU A C 1
ATOM 729 O O . LEU A 1 91 ? -7.190 -2.646 -5.763 1.00 98.31 91 LEU A O 1
ATOM 733 N N . ILE A 1 92 ? -6.910 -0.972 -4.306 1.00 98.44 92 ILE A N 1
ATOM 734 C CA . ILE A 1 92 ? -5.735 -0.417 -4.998 1.00 98.44 92 ILE A CA 1
ATOM 735 C C . ILE A 1 92 ? -4.601 -1.451 -5.027 1.00 98.44 92 ILE A C 1
ATOM 737 O O . ILE A 1 92 ? -4.049 -1.740 -6.093 1.00 98.44 92 ILE A O 1
ATOM 741 N N . HIS A 1 93 ? -4.286 -2.051 -3.880 1.00 98.69 93 HIS A N 1
ATOM 742 C CA . HIS A 1 93 ? -3.209 -3.035 -3.774 1.00 98.69 93 HIS A CA 1
ATOM 743 C C . HIS A 1 93 ? -3.558 -4.377 -4.432 1.00 98.69 93 HIS A C 1
ATOM 745 O O . HIS A 1 93 ? -2.705 -4.996 -5.069 1.00 98.69 93 HIS A O 1
ATOM 751 N N . GLU A 1 94 ? -4.814 -4.817 -4.366 1.00 98.44 94 GLU A N 1
ATOM 752 C CA . GLU A 1 94 ? -5.296 -6.007 -5.069 1.00 98.44 94 GLU A CA 1
ATOM 753 C C . GLU A 1 94 ? -5.122 -5.868 -6.577 1.00 98.44 94 GLU A C 1
ATOM 755 O O . GLU A 1 94 ? -4.537 -6.746 -7.212 1.00 98.44 94 GLU A O 1
ATOM 760 N N . THR A 1 95 ? -5.565 -4.751 -7.162 1.00 98.50 95 THR A N 1
ATOM 761 C CA . THR A 1 95 ? -5.451 -4.544 -8.612 1.00 98.50 95 THR A CA 1
ATOM 762 C C . THR A 1 95 ? -3.988 -4.499 -9.065 1.00 98.50 95 THR A C 1
ATOM 764 O O . THR A 1 95 ? -3.644 -5.092 -10.096 1.00 98.50 95 THR A O 1
ATOM 767 N N . LEU A 1 96 ? -3.105 -3.863 -8.284 1.00 98.50 96 LEU A N 1
ATOM 768 C CA . LEU A 1 96 ? -1.658 -3.874 -8.510 1.00 98.50 96 LEU A CA 1
ATOM 769 C C . LEU A 1 96 ? -1.097 -5.301 -8.464 1.00 98.50 96 LEU A C 1
ATOM 771 O O . LEU A 1 96 ? -0.451 -5.751 -9.419 1.00 98.50 96 LEU A O 1
ATOM 775 N N . ASN A 1 97 ? -1.384 -6.034 -7.388 1.00 98.50 97 ASN A N 1
ATOM 776 C CA . ASN A 1 97 ? -0.930 -7.406 -7.176 1.00 98.50 97 ASN A CA 1
ATOM 777 C C . ASN A 1 97 ? -1.438 -8.351 -8.275 1.00 98.50 97 ASN A C 1
ATOM 779 O O . ASN A 1 97 ? -0.692 -9.179 -8.799 1.00 98.50 97 ASN A O 1
ATOM 783 N N . GLU A 1 98 ? -2.694 -8.215 -8.693 1.00 98.19 98 GLU A N 1
ATOM 784 C CA . GLU A 1 98 ? -3.253 -8.977 -9.805 1.00 98.19 98 GLU A CA 1
ATOM 785 C C . GLU A 1 98 ? -2.516 -8.716 -11.115 1.00 98.19 98 GLU A C 1
ATOM 787 O O . GLU A 1 98 ? -2.218 -9.660 -11.852 1.00 98.19 98 GLU A O 1
ATOM 792 N N . SER A 1 99 ? -2.211 -7.454 -11.416 1.00 97.94 99 SER A N 1
ATOM 793 C CA . SER A 1 99 ? -1.457 -7.079 -12.612 1.00 97.94 99 SER A CA 1
ATOM 794 C C . SER A 1 99 ? -0.052 -7.692 -12.595 1.00 97.94 99 SER A C 1
ATOM 796 O O . SER A 1 99 ? 0.388 -8.261 -13.600 1.00 97.94 99 SER A O 1
ATOM 798 N N . MET A 1 100 ? 0.617 -7.683 -11.437 1.00 97.62 100 MET A N 1
ATOM 799 C CA . MET A 1 100 ? 1.912 -8.343 -11.228 1.00 97.62 100 MET A CA 1
ATOM 800 C C . MET A 1 100 ? 1.818 -9.867 -11.406 1.00 97.62 100 MET A C 1
ATOM 802 O O . MET A 1 100 ? 2.595 -10.465 -12.157 1.00 97.62 100 MET A O 1
ATOM 806 N N . LYS A 1 101 ? 0.812 -10.512 -10.802 1.00 95.38 101 LYS A N 1
ATOM 807 C CA . LYS A 1 101 ? 0.548 -11.953 -10.948 1.00 95.38 101 LYS A CA 1
ATOM 808 C C . LYS A 1 101 ? 0.256 -12.338 -12.398 1.00 95.38 101 LYS A C 1
ATOM 810 O O . LYS A 1 101 ? 0.778 -13.346 -12.876 1.00 95.38 101 LYS A O 1
ATOM 815 N N . LYS A 1 102 ? -0.549 -11.550 -13.121 1.00 95.81 102 LYS A N 1
ATOM 816 C CA . LYS A 1 102 ? -0.850 -11.754 -14.552 1.00 95.81 102 LYS A CA 1
ATOM 817 C C . LYS A 1 102 ? 0.427 -11.660 -15.393 1.00 95.81 102 LYS A C 1
ATOM 819 O O . LYS A 1 102 ? 0.651 -12.517 -16.246 1.00 95.81 102 LYS A O 1
ATOM 824 N N . MET A 1 103 ? 1.285 -10.677 -15.118 1.00 94.50 103 MET A N 1
ATOM 825 C CA . MET A 1 103 ? 2.581 -10.520 -15.786 1.00 94.50 103 MET A CA 1
ATOM 826 C C . MET A 1 103 ? 3.509 -11.716 -15.529 1.00 94.50 103 MET A C 1
ATOM 828 O O . MET A 1 103 ? 4.073 -12.254 -16.482 1.00 94.50 103 MET A O 1
ATOM 832 N N . ARG A 1 104 ? 3.615 -12.180 -14.276 1.00 90.19 104 ARG A N 1
ATOM 833 C CA . ARG A 1 104 ? 4.450 -13.334 -13.898 1.00 90.19 104 ARG A CA 1
ATOM 834 C C . ARG A 1 104 ? 3.939 -14.659 -14.459 1.00 90.19 104 ARG A C 1
ATOM 836 O O . ARG A 1 104 ? 4.733 -15.515 -14.822 1.00 90.19 104 ARG A O 1
ATOM 843 N N . LYS A 1 105 ? 2.620 -14.856 -14.535 1.00 90.25 105 LYS A N 1
ATOM 844 C CA . LYS A 1 105 ? 2.034 -16.076 -15.122 1.00 90.25 105 LYS A CA 1
ATOM 845 C C . LYS A 1 105 ? 2.330 -16.199 -16.617 1.00 90.25 105 LYS A C 1
ATOM 847 O O . LYS A 1 105 ? 2.475 -17.313 -17.106 1.00 90.25 105 LYS A O 1
ATOM 852 N N . LYS A 1 106 ? 2.387 -15.070 -17.329 1.00 87.62 106 LYS A N 1
ATOM 853 C CA . LYS A 1 106 ? 2.655 -15.030 -18.773 1.00 87.62 106 LYS A CA 1
ATOM 854 C C . LYS A 1 106 ? 4.140 -15.141 -19.115 1.00 87.62 106 LYS A C 1
ATOM 856 O O . LYS A 1 106 ? 4.459 -15.584 -20.209 1.00 87.62 106 LYS A O 1
ATOM 861 N N . ASN A 1 107 ? 5.025 -14.729 -18.207 1.00 85.00 107 ASN A N 1
ATOM 862 C CA . ASN A 1 107 ? 6.451 -14.606 -18.486 1.00 85.00 107 ASN A CA 1
ATOM 863 C C . ASN A 1 107 ? 7.285 -15.248 -17.375 1.00 85.00 107 ASN A C 1
ATOM 865 O O . ASN A 1 107 ? 7.215 -14.829 -16.220 1.00 85.00 107 ASN A O 1
ATOM 869 N N . ASP A 1 108 ? 8.148 -16.197 -17.738 1.00 83.44 108 ASP A N 1
ATOM 870 C CA . ASP A 1 108 ? 9.124 -16.762 -16.798 1.00 83.44 108 ASP A CA 1
ATOM 871 C C . ASP A 1 108 ? 10.186 -15.734 -16.376 1.00 83.44 108 ASP A C 1
ATOM 873 O O . ASP A 1 108 ? 10.702 -15.792 -15.257 1.00 83.44 108 ASP A O 1
ATOM 877 N N . VAL A 1 109 ? 10.473 -14.776 -17.264 1.00 90.12 109 VAL A N 1
ATOM 878 C CA . VAL A 1 109 ? 11.381 -13.644 -17.059 1.00 90.12 109 VAL A CA 1
ATOM 879 C C . VAL A 1 109 ? 10.615 -12.360 -17.352 1.00 90.12 109 VAL A C 1
ATOM 881 O O . VAL A 1 109 ? 10.132 -12.153 -18.465 1.00 90.12 109 VAL A O 1
ATOM 884 N N . VAL A 1 110 ? 10.504 -11.474 -16.364 1.00 93.44 110 VAL A N 1
ATOM 885 C CA . VAL A 1 110 ? 9.808 -10.195 -16.529 1.00 93.44 110 VAL A CA 1
ATOM 886 C C . VAL A 1 110 ? 10.747 -9.200 -17.209 1.00 93.44 110 VAL A C 1
ATOM 888 O O . VAL A 1 110 ? 11.610 -8.599 -16.562 1.00 93.44 110 VAL A O 1
ATOM 891 N N . TYR A 1 111 ? 10.607 -9.046 -18.527 1.00 93.06 111 TYR A N 1
ATOM 892 C CA . TYR A 1 111 ? 11.465 -8.146 -19.299 1.00 93.06 111 TYR A CA 1
ATOM 893 C C . TYR A 1 111 ? 11.102 -6.674 -19.072 1.00 93.06 111 TYR A C 1
ATOM 895 O O . TYR A 1 111 ? 11.948 -5.923 -18.605 1.00 93.06 111 TYR A O 1
ATOM 903 N N . GLU A 1 112 ? 9.843 -6.272 -19.277 1.00 94.50 112 GLU A N 1
ATOM 904 C CA . GLU A 1 112 ? 9.380 -4.886 -19.087 1.00 94.50 112 GLU A CA 1
ATOM 905 C C . GLU A 1 112 ? 8.349 -4.763 -17.956 1.00 94.50 112 GLU A C 1
ATOM 907 O O . GLU A 1 112 ? 7.178 -5.105 -18.123 1.00 94.50 112 GLU A O 1
ATOM 912 N N . ILE A 1 113 ? 8.771 -4.232 -16.806 1.00 97.38 113 ILE A N 1
ATOM 913 C CA . ILE A 1 113 ? 7.902 -3.919 -15.656 1.00 97.38 113 ILE A CA 1
ATOM 914 C C . ILE A 1 113 ? 7.606 -2.415 -15.546 1.00 97.38 113 ILE A C 1
ATOM 916 O O . ILE A 1 113 ? 6.632 -2.013 -14.909 1.00 97.38 113 ILE A O 1
ATOM 920 N N . GLY A 1 114 ? 8.406 -1.568 -16.201 1.00 97.88 114 GLY A N 1
ATOM 921 C CA . GLY A 1 114 ? 8.383 -0.115 -16.039 1.00 97.88 114 GLY A CA 1
ATOM 922 C C . GLY A 1 114 ? 7.028 0.519 -16.350 1.00 97.88 114 GLY A C 1
ATOM 923 O O . GLY A 1 114 ? 6.602 1.412 -15.626 1.00 97.88 114 GLY A O 1
ATOM 924 N N . LYS A 1 115 ? 6.320 0.037 -17.381 1.00 97.75 115 LYS A N 1
ATOM 925 C CA . LYS A 1 115 ? 4.970 0.529 -17.725 1.00 97.75 115 LYS A CA 1
ATOM 926 C C . LYS A 1 115 ? 3.952 0.251 -16.618 1.00 97.75 115 LYS A C 1
ATOM 928 O O . LYS A 1 115 ? 3.159 1.129 -16.303 1.00 97.75 115 LYS A O 1
ATOM 933 N N . LEU A 1 116 ? 3.993 -0.951 -16.036 1.00 97.94 116 LEU A N 1
ATOM 934 C CA . LEU A 1 116 ? 3.071 -1.358 -14.976 1.00 97.94 116 LEU A CA 1
ATOM 935 C C . LEU A 1 116 ? 3.272 -0.483 -13.746 1.00 97.94 116 LEU A C 1
ATOM 937 O O . LEU A 1 116 ? 2.320 0.126 -13.280 1.00 97.94 116 LEU A O 1
ATOM 941 N N . VAL A 1 117 ? 4.503 -0.363 -13.246 1.00 98.00 117 VAL A N 1
ATOM 942 C CA . VAL A 1 117 ? 4.739 0.440 -12.036 1.00 98.00 117 VAL A CA 1
ATOM 943 C C . VAL A 1 117 ? 4.460 1.920 -12.288 1.00 98.00 117 VAL A C 1
ATOM 945 O O . VAL A 1 117 ? 3.813 2.561 -11.470 1.00 98.00 117 VAL A O 1
ATOM 948 N N . LEU A 1 118 ? 4.848 2.460 -13.447 1.00 98.38 118 LEU A N 1
ATOM 949 C CA . LEU A 1 118 ? 4.561 3.853 -13.775 1.00 98.38 118 LEU A CA 1
ATOM 950 C C . LEU A 1 118 ? 3.054 4.134 -13.802 1.00 98.38 118 LEU A C 1
ATOM 952 O O . LEU A 1 118 ? 2.639 5.156 -13.267 1.00 98.38 118 LEU A O 1
ATOM 956 N N . TYR A 1 119 ? 2.240 3.229 -14.353 1.00 98.38 119 TYR A N 1
ATOM 957 C CA . TYR A 1 119 ? 0.783 3.370 -14.346 1.00 98.38 119 TYR A CA 1
ATOM 958 C C . TYR A 1 119 ? 0.219 3.554 -12.932 1.00 98.38 119 TYR A C 1
ATOM 960 O O . TYR A 1 119 ? -0.579 4.457 -12.736 1.00 98.38 119 TYR A O 1
ATOM 968 N N . TYR A 1 120 ? 0.661 2.763 -11.949 1.00 98.31 120 TYR A N 1
ATOM 969 C CA . TYR A 1 120 ? 0.114 2.823 -10.586 1.00 98.31 120 TYR A CA 1
ATOM 970 C C . TYR A 1 120 ? 0.636 3.993 -9.745 1.00 98.31 120 TYR A C 1
ATOM 972 O O . TYR A 1 120 ? -0.070 4.462 -8.858 1.00 98.31 120 TYR A O 1
ATOM 980 N N . PHE A 1 121 ? 1.854 4.474 -10.006 1.00 98.50 121 PHE A N 1
ATOM 981 C CA . PHE A 1 121 ? 2.446 5.575 -9.236 1.00 98.50 121 PHE A CA 1
ATOM 982 C C . PHE A 1 121 ? 2.260 6.952 -9.883 1.00 98.50 121 PHE A C 1
ATOM 984 O O . PHE A 1 121 ? 2.550 7.952 -9.241 1.00 98.50 121 PHE A O 1
ATOM 991 N N . SER A 1 122 ? 1.795 7.049 -11.130 1.00 98.12 122 SER A N 1
ATOM 992 C CA . SER A 1 122 ? 1.666 8.332 -11.836 1.00 98.12 122 SER A CA 1
ATOM 993 C C . SER A 1 122 ? 0.237 8.615 -12.290 1.00 98.12 122 SER A C 1
ATOM 995 O O . SER A 1 122 ? -0.649 7.764 -12.197 1.00 98.12 122 SER A O 1
ATOM 997 N N . GLY A 1 123 ? 0.012 9.838 -12.776 1.00 97.81 123 GLY A N 1
ATOM 998 C CA . GLY A 1 123 ? -1.272 10.257 -13.328 1.00 97.81 123 GLY A CA 1
ATOM 999 C C . GLY A 1 123 ? -2.420 10.115 -12.330 1.00 97.81 123 GLY A C 1
ATOM 1000 O O . GLY A 1 123 ? -2.257 10.370 -11.138 1.00 97.81 123 GLY A O 1
ATOM 1001 N N . GLU A 1 124 ? -3.578 9.701 -12.835 1.00 97.94 124 GLU A N 1
ATOM 1002 C CA . GLU A 1 124 ? -4.790 9.501 -12.040 1.00 97.94 124 GLU A CA 1
ATOM 1003 C C . GLU A 1 124 ? -4.597 8.451 -10.938 1.00 97.94 124 GLU A C 1
ATOM 1005 O O . GLU A 1 124 ? -4.950 8.705 -9.789 1.00 97.94 124 GLU A O 1
ATOM 1010 N N . GLN A 1 125 ? -3.958 7.315 -11.234 1.00 97.88 125 GLN A N 1
ATOM 1011 C CA . GLN A 1 125 ? -3.801 6.252 -10.236 1.00 97.88 125 GLN A CA 1
ATOM 1012 C C . GLN A 1 125 ? -2.851 6.643 -9.107 1.00 97.88 125 GLN A C 1
ATOM 1014 O O . GLN A 1 125 ? -3.140 6.373 -7.943 1.00 97.88 125 GLN A O 1
ATOM 1019 N N . GLY A 1 126 ? -1.769 7.362 -9.421 1.00 98.44 126 GLY A N 1
ATOM 1020 C CA . GLY A 1 126 ? -0.896 7.936 -8.399 1.00 98.44 126 GLY A CA 1
ATOM 1021 C C . GLY A 1 126 ? -1.631 8.935 -7.499 1.00 98.44 126 GLY A C 1
ATOM 1022 O O . GLY A 1 126 ? -1.414 8.949 -6.287 1.00 98.44 126 GLY A O 1
ATOM 1023 N N . GLN A 1 127 ? -2.545 9.736 -8.060 1.00 98.38 127 GLN A N 1
ATOM 1024 C CA . GLN A 1 127 ? -3.378 10.662 -7.283 1.00 98.38 127 GLN A CA 1
ATOM 1025 C C . GLN A 1 127 ? -4.378 9.921 -6.390 1.00 98.38 127 GLN A C 1
ATOM 1027 O O . GLN A 1 127 ? -4.528 10.283 -5.222 1.00 98.38 127 GLN A O 1
ATOM 1032 N N . VAL A 1 128 ? -5.021 8.867 -6.903 1.00 98.38 128 VAL A N 1
ATOM 1033 C CA . VAL A 1 128 ? -5.926 8.007 -6.125 1.00 98.38 128 VAL A CA 1
ATOM 1034 C C . VAL A 1 128 ? -5.175 7.352 -4.967 1.00 98.38 128 VAL A C 1
ATOM 1036 O O . VAL A 1 128 ? -5.608 7.486 -3.823 1.00 98.38 128 VAL A O 1
ATOM 1039 N N . LEU A 1 129 ? -4.015 6.740 -5.231 1.00 98.56 129 LEU A N 1
ATOM 1040 C CA . LEU A 1 129 ? -3.155 6.163 -4.196 1.00 98.56 129 LEU A CA 1
ATOM 1041 C C . LEU A 1 129 ? -2.771 7.212 -3.147 1.00 98.56 129 LEU A C 1
ATOM 1043 O O . LEU A 1 129 ? -2.959 6.981 -1.958 1.00 98.56 129 LEU A O 1
ATOM 1047 N N . THR A 1 130 ? -2.304 8.389 -3.576 1.00 98.62 130 THR A N 1
ATOM 1048 C CA . THR A 1 130 ? -1.940 9.482 -2.657 1.00 98.62 130 THR A CA 1
ATOM 1049 C C . THR A 1 130 ? -3.104 9.857 -1.754 1.00 98.62 130 THR A C 1
ATOM 1051 O O . THR A 1 130 ? -2.934 9.955 -0.540 1.00 98.62 130 THR A O 1
ATOM 1054 N N . LYS A 1 131 ? -4.286 10.082 -2.333 1.00 98.19 131 LYS A N 1
ATOM 1055 C CA . LYS A 1 131 ? -5.471 10.534 -1.607 1.00 98.19 131 LYS A CA 1
ATOM 1056 C C . LYS A 1 131 ? -5.909 9.504 -0.574 1.00 98.19 131 LYS A C 1
ATOM 1058 O O . LYS A 1 131 ? -6.034 9.843 0.602 1.00 98.19 131 LYS A O 1
ATOM 1063 N N . GLU A 1 132 ? -6.147 8.275 -1.021 1.00 98.06 132 GLU A N 1
ATOM 1064 C CA . GLU A 1 132 ? -6.735 7.237 -0.179 1.00 98.06 132 GLU A CA 1
ATOM 1065 C C . GLU A 1 132 ? -5.742 6.798 0.903 1.00 98.06 132 GLU A C 1
ATOM 1067 O O . GLU A 1 132 ? -6.110 6.735 2.076 1.00 98.06 132 GLU A O 1
ATOM 1072 N N . ALA A 1 133 ? -4.459 6.623 0.569 1.00 97.94 133 ALA A N 1
ATOM 1073 C CA . ALA A 1 133 ? -3.445 6.290 1.565 1.00 97.94 133 ALA A CA 1
ATOM 1074 C C . ALA A 1 133 ? -3.175 7.441 2.550 1.00 97.94 133 ALA A C 1
ATOM 1076 O O . ALA A 1 133 ? -2.963 7.197 3.735 1.00 97.94 133 ALA A O 1
ATOM 1077 N N . SER A 1 134 ? -3.250 8.706 2.114 1.00 97.44 134 SER A N 1
ATOM 1078 C CA . SER A 1 134 ? -3.175 9.852 3.037 1.00 97.44 134 SER A CA 1
ATOM 1079 C C . SER A 1 134 ? -4.335 9.868 4.029 1.00 97.44 134 SER A C 1
ATOM 1081 O O . SER A 1 134 ? -4.167 10.300 5.166 1.00 97.44 134 SER A O 1
ATOM 1083 N N . GLU A 1 135 ? -5.539 9.495 3.597 1.00 95.88 135 GLU A N 1
ATOM 1084 C CA . GLU A 1 135 ? -6.715 9.398 4.468 1.00 95.88 135 GLU A CA 1
ATOM 1085 C C . GLU A 1 135 ? -6.593 8.229 5.451 1.00 95.88 135 GLU A C 1
ATOM 1087 O O . GLU A 1 135 ? -6.814 8.422 6.644 1.00 95.88 135 GLU A O 1
ATOM 1092 N N . PHE A 1 136 ? -6.127 7.071 4.990 1.00 95.94 136 PHE A N 1
ATOM 1093 C CA . PHE A 1 136 ? -5.910 5.911 5.848 1.00 95.94 136 PHE A CA 1
ATOM 1094 C C . PHE A 1 136 ? -4.830 6.178 6.911 1.00 95.94 136 PHE A C 1
ATOM 1096 O O . PHE A 1 136 ? -5.079 6.078 8.113 1.00 95.94 136 PHE A O 1
ATOM 1103 N N . CYS A 1 137 ? -3.635 6.599 6.481 1.00 96.25 137 CYS A N 1
ATOM 1104 C CA . CYS A 1 137 ? -2.483 6.782 7.363 1.00 96.25 137 CYS A CA 1
ATOM 1105 C C . CYS A 1 137 ? -2.683 7.912 8.381 1.00 96.25 137 CYS A C 1
ATOM 1107 O O . CYS A 1 137 ? -2.241 7.785 9.520 1.00 96.25 137 CYS A O 1
ATOM 1109 N N . ARG A 1 138 ? -3.363 9.013 8.021 1.00 94.00 138 ARG A N 1
ATOM 1110 C CA . ARG A 1 138 ? -3.591 10.114 8.978 1.00 94.00 138 ARG A CA 1
ATOM 1111 C C . ARG A 1 138 ? -4.532 9.711 10.114 1.00 94.00 138 ARG A C 1
ATOM 1113 O O . ARG A 1 138 ? -4.404 10.221 11.216 1.00 94.00 138 ARG A O 1
ATOM 1120 N N . MET A 1 139 ? -5.475 8.805 9.849 1.00 90.75 139 MET A N 1
ATOM 1121 C CA . MET A 1 139 ? -6.460 8.355 10.838 1.00 90.75 139 MET A CA 1
ATOM 1122 C C . MET A 1 139 ? -5.947 7.191 11.691 1.00 90.75 139 MET A C 1
ATOM 1124 O O . MET A 1 139 ? -6.617 6.772 12.637 1.00 90.75 139 MET A O 1
ATOM 1128 N N . GLN A 1 140 ? -4.754 6.680 11.379 1.00 92.50 140 GLN A N 1
ATOM 1129 C CA . GLN A 1 140 ? -4.147 5.533 12.035 1.00 92.50 140 GLN A CA 1
ATOM 1130 C C . GLN A 1 140 ? -3.976 5.745 13.549 1.00 92.50 140 GLN A C 1
ATOM 1132 O O . GLN A 1 140 ? -4.340 4.857 14.321 1.00 92.50 140 GLN A O 1
ATOM 1137 N N . SER A 1 141 ? -3.461 6.905 13.985 1.00 91.00 141 SER A N 1
ATOM 1138 C CA . SER A 1 141 ? -3.289 7.238 15.413 1.00 91.00 141 SER A CA 1
ATOM 1139 C C . SER A 1 141 ? -4.620 7.158 16.155 1.00 91.00 141 SER A C 1
ATOM 1141 O O . SER A 1 141 ? -4.752 6.429 17.138 1.00 91.00 141 SER A O 1
ATOM 1143 N N . MET A 1 142 ? -5.633 7.848 15.632 1.00 92.31 142 MET A N 1
ATOM 1144 C CA . MET A 1 142 ? -6.978 7.866 16.191 1.00 92.31 142 MET A CA 1
ATOM 1145 C C . MET A 1 142 ? -7.575 6.454 16.256 1.00 92.31 142 MET A C 1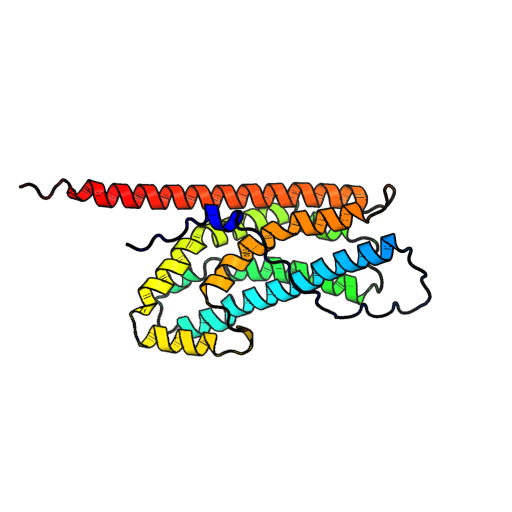
ATOM 1147 O O . MET A 1 142 ? -8.125 6.079 17.289 1.00 92.31 142 MET A O 1
ATOM 1151 N N . ALA A 1 143 ? -7.458 5.654 15.194 1.00 94.12 143 ALA A N 1
ATOM 1152 C CA . ALA A 1 143 ? -7.972 4.286 15.170 1.00 94.12 143 ALA A CA 1
ATOM 1153 C C . ALA A 1 143 ? -7.318 3.403 16.249 1.00 94.12 143 ALA A C 1
ATOM 1155 O O . ALA A 1 143 ? -8.018 2.689 16.971 1.00 94.12 143 ALA A O 1
ATOM 1156 N N . VAL A 1 144 ? -5.993 3.491 16.412 1.00 94.31 144 VAL A N 1
ATOM 1157 C CA . VAL A 1 144 ? -5.251 2.751 17.447 1.00 94.31 144 VAL A CA 1
ATOM 1158 C C . VAL A 1 144 ? -5.663 3.195 18.853 1.00 94.31 144 VAL A C 1
ATOM 1160 O O . VAL A 1 144 ? -5.912 2.342 19.707 1.00 94.31 144 VAL A O 1
ATOM 1163 N N . GLU A 1 145 ? -5.807 4.499 19.104 1.00 93.50 145 GLU A N 1
ATOM 1164 C CA . GLU A 1 145 ? -6.272 5.004 20.404 1.00 93.50 145 GLU A CA 1
ATOM 1165 C C . GLU A 1 145 ? -7.726 4.608 20.697 1.00 93.50 145 GLU A C 1
ATOM 1167 O O . GLU A 1 145 ? -8.050 4.248 21.829 1.00 93.50 145 GLU A O 1
ATOM 1172 N N . MET A 1 146 ? -8.606 4.605 19.691 1.00 94.19 146 MET A N 1
ATOM 1173 C CA . MET A 1 146 ? -9.989 4.140 19.839 1.00 94.19 146 MET A CA 1
ATOM 1174 C C . MET A 1 146 ? -10.042 2.661 20.224 1.00 94.19 146 MET A C 1
ATOM 1176 O O . MET A 1 146 ? -10.743 2.296 21.169 1.00 94.19 146 MET A O 1
ATOM 1180 N N . VAL A 1 147 ? -9.258 1.816 19.549 1.00 94.62 147 VAL A N 1
ATOM 1181 C CA . VAL A 1 147 ? -9.132 0.401 19.913 1.00 94.62 147 VAL A CA 1
ATOM 1182 C C . VAL A 1 147 ? -8.582 0.257 21.329 1.00 94.62 147 VAL A C 1
ATOM 1184 O O . VAL A 1 147 ? -9.141 -0.499 22.120 1.00 94.62 147 VAL A O 1
ATOM 1187 N N . ARG A 1 148 ? -7.546 1.021 21.700 1.00 94.69 148 ARG A N 1
ATOM 1188 C CA . ARG A 1 148 ? -6.980 1.005 23.057 1.00 94.69 148 ARG A CA 1
ATOM 1189 C C . ARG A 1 148 ? -8.004 1.413 24.118 1.00 94.69 148 ARG A C 1
ATOM 1191 O O . ARG A 1 148 ? -8.066 0.780 25.168 1.00 94.69 148 ARG A O 1
ATOM 1198 N N . ALA A 1 149 ? -8.822 2.431 23.865 1.00 94.19 149 ALA A N 1
ATOM 1199 C CA . ALA A 1 149 ? -9.870 2.859 24.791 1.00 94.19 149 ALA A CA 1
ATOM 1200 C C . ALA A 1 149 ? -10.927 1.762 25.005 1.00 94.19 149 ALA A C 1
ATOM 1202 O O . ALA A 1 149 ? -11.365 1.543 26.138 1.00 94.19 149 ALA A O 1
ATOM 1203 N N . LYS A 1 150 ? -11.273 1.032 23.937 1.00 94.00 150 LYS A N 1
ATOM 1204 C CA . LYS A 1 150 ? -12.208 -0.100 23.964 1.00 94.00 150 LYS A CA 1
ATOM 1205 C C . LYS A 1 150 ? -11.668 -1.345 24.660 1.00 94.00 150 LYS A C 1
ATOM 1207 O O . LYS A 1 150 ? -12.461 -2.143 25.149 1.00 94.00 150 LYS A O 1
ATOM 1212 N N . GLN A 1 151 ? -10.351 -1.470 24.835 1.00 91.06 151 GLN A N 1
ATOM 1213 C CA . GLN A 1 151 ? -9.754 -2.566 25.612 1.00 91.06 151 GLN A CA 1
ATOM 1214 C C . GLN A 1 151 ? -10.184 -2.588 27.087 1.00 91.06 151 GLN A C 1
ATOM 1216 O O . GLN A 1 151 ? -9.827 -3.519 27.791 1.00 91.06 151 GLN A O 1
ATOM 1221 N N . LYS A 1 152 ? -10.932 -1.603 27.599 1.00 92.56 152 LYS A N 1
ATOM 1222 C CA . LYS A 1 152 ? -11.521 -1.661 28.950 1.00 92.56 152 LYS A CA 1
ATOM 1223 C C . LYS A 1 152 ? -12.806 -2.495 29.008 1.00 92.56 152 LYS A C 1
ATOM 1225 O O . LYS A 1 152 ? -13.235 -2.887 30.089 1.00 92.56 152 LYS A O 1
ATOM 1230 N N . GLU A 1 153 ? -13.430 -2.753 27.862 1.00 95.44 153 GLU A N 1
ATOM 1231 C CA . GLU A 1 153 ? -14.690 -3.482 27.758 1.00 95.44 153 GLU A CA 1
ATOM 1232 C C . GLU A 1 153 ? -14.401 -4.985 27.594 1.00 95.44 153 GLU A C 1
ATOM 1234 O O . GLU A 1 153 ? -13.831 -5.413 26.592 1.00 95.44 153 GLU A O 1
ATOM 1239 N N . SER A 1 154 ? -14.809 -5.811 28.566 1.00 96.12 154 SER A N 1
ATOM 1240 C CA . SER A 1 154 ? -14.505 -7.257 28.577 1.00 96.12 154 SER A CA 1
ATOM 1241 C C . SER A 1 154 ? -14.961 -7.976 27.300 1.00 96.12 154 SER A C 1
ATOM 1243 O O . SER A 1 154 ? -14.229 -8.798 26.747 1.00 96.12 154 SER A O 1
ATOM 1245 N N . ARG A 1 155 ? -16.137 -7.616 26.768 1.00 96.38 155 ARG A N 1
ATOM 1246 C CA . ARG A 1 155 ? -16.644 -8.199 25.520 1.00 96.38 155 ARG A CA 1
ATOM 1247 C C . ARG A 1 155 ? -15.783 -7.827 24.309 1.00 96.38 155 ARG A C 1
ATOM 1249 O O . ARG A 1 155 ? -15.577 -8.669 23.440 1.00 96.38 155 ARG A O 1
ATOM 1256 N N . PHE A 1 156 ? -15.257 -6.603 24.265 1.00 96.88 156 PHE A N 1
ATOM 1257 C CA . PHE A 1 156 ? -14.335 -6.172 23.214 1.00 96.88 156 PHE A CA 1
ATOM 1258 C C . PHE A 1 156 ? -13.007 -6.932 23.296 1.00 96.88 156 PHE A C 1
ATOM 1260 O O . PHE A 1 156 ? -12.533 -7.431 22.279 1.00 96.88 156 PHE A O 1
ATOM 1267 N N . GLN A 1 157 ? -12.440 -7.080 24.500 1.00 96.25 157 GLN A N 1
ATOM 1268 C CA . GLN A 1 157 ? -11.212 -7.856 24.715 1.00 96.25 157 GLN A CA 1
ATOM 1269 C C . GLN A 1 157 ? -11.356 -9.295 24.210 1.00 96.25 157 GLN A C 1
ATOM 1271 O O . GLN A 1 157 ? -10.465 -9.796 23.527 1.00 96.25 157 GLN A O 1
ATOM 1276 N N . GLN A 1 158 ? -12.488 -9.942 24.511 1.00 96.94 158 GLN A N 1
ATOM 1277 C CA . GLN A 1 158 ? -12.767 -11.304 24.061 1.00 96.94 158 GLN A CA 1
ATOM 1278 C C . GLN A 1 158 ? -12.766 -11.400 22.529 1.00 96.94 158 GLN A C 1
ATOM 1280 O O . GLN A 1 158 ? -12.031 -12.210 21.971 1.00 96.94 158 GLN A O 1
ATOM 1285 N N . LEU A 1 159 ? -13.541 -10.553 21.841 1.00 96.56 159 LEU A N 1
ATOM 1286 C CA . LEU A 1 159 ? -13.632 -10.596 20.377 1.00 96.56 159 LEU A CA 1
ATOM 1287 C C . LEU A 1 159 ? -12.315 -10.199 19.696 1.00 96.56 159 LEU A C 1
ATOM 1289 O O . LEU A 1 159 ? -11.961 -10.755 18.658 1.00 96.56 159 LEU A O 1
ATOM 1293 N N . MET A 1 160 ? -11.551 -9.278 20.291 1.00 96.44 160 MET A N 1
ATOM 1294 C CA . MET A 1 160 ? -10.199 -8.958 19.831 1.00 96.44 160 MET A CA 1
ATOM 1295 C C . MET A 1 160 ? -9.259 -10.165 19.974 1.00 96.44 160 MET A C 1
ATOM 1297 O O . MET A 1 160 ? -8.501 -10.460 19.053 1.00 96.44 160 MET A O 1
ATOM 1301 N N . ALA A 1 161 ? -9.311 -10.887 21.097 1.00 95.06 161 ALA A N 1
ATOM 1302 C CA . ALA A 1 161 ? -8.509 -12.092 21.303 1.00 95.06 161 ALA A CA 1
ATOM 1303 C C . ALA A 1 161 ? -8.897 -13.217 20.328 1.00 95.06 161 ALA A C 1
ATOM 1305 O O . ALA A 1 161 ? -8.018 -13.879 19.778 1.00 95.06 161 ALA A O 1
ATOM 1306 N N . GLU A 1 162 ? -10.193 -13.391 20.054 1.00 95.19 162 GLU A N 1
ATOM 1307 C CA . GLU A 1 162 ? -10.694 -14.322 19.036 1.00 95.19 162 GLU A CA 1
ATOM 1308 C C . GLU A 1 162 ? -10.155 -13.958 17.642 1.00 95.19 162 GLU A C 1
ATOM 1310 O O . GLU A 1 162 ? -9.593 -14.819 16.962 1.00 95.19 162 GLU A O 1
ATOM 1315 N N . ALA A 1 163 ? -10.197 -12.679 17.252 1.00 94.06 163 ALA A N 1
ATOM 1316 C CA . ALA A 1 163 ? -9.612 -12.213 15.992 1.00 94.06 163 ALA A CA 1
ATOM 1317 C C . ALA A 1 163 ? -8.100 -12.503 15.908 1.00 94.06 163 ALA A C 1
ATOM 1319 O O . ALA A 1 163 ? -7.602 -13.000 14.893 1.00 94.06 163 ALA A O 1
ATOM 1320 N N . LEU A 1 164 ? -7.364 -12.236 16.991 1.00 93.94 164 LEU A N 1
ATOM 1321 C CA . LEU A 1 164 ? -5.919 -12.467 17.085 1.00 93.94 164 LEU A CA 1
ATOM 1322 C C . LEU A 1 164 ? -5.540 -13.955 17.124 1.00 93.94 164 LEU A C 1
ATOM 1324 O O . LEU A 1 164 ? -4.416 -14.299 16.759 1.00 93.94 164 LEU A O 1
ATOM 1328 N N . SER A 1 165 ? -6.463 -14.840 17.515 1.00 93.19 165 SER A N 1
ATOM 1329 C CA . SER A 1 165 ? -6.248 -16.294 17.527 1.00 93.19 165 SER A CA 1
ATOM 1330 C C . SER A 1 165 ? -6.172 -16.910 16.125 1.00 93.19 165 SER A C 1
ATOM 1332 O O . SER A 1 165 ? -5.665 -18.021 15.956 1.00 93.19 165 SER A O 1
ATOM 1334 N N . SER A 1 166 ? -6.630 -16.182 15.100 1.00 91.38 166 SER A N 1
ATOM 1335 C CA . SER A 1 166 ? -6.496 -16.591 13.706 1.00 91.38 166 SER A CA 1
ATOM 1336 C C . SER A 1 166 ? -5.027 -16.823 13.346 1.00 91.38 166 SER A C 1
ATOM 1338 O O . SER A 1 166 ? -4.184 -15.935 13.484 1.00 91.38 166 SER A O 1
ATOM 1340 N N . SER A 1 167 ? -4.715 -17.994 12.785 1.00 89.88 167 SER A N 1
ATOM 1341 C CA . SER A 1 167 ? -3.355 -18.333 12.332 1.00 89.88 167 SER A CA 1
ATOM 1342 C C . SER A 1 167 ? -2.801 -17.343 11.299 1.00 89.88 167 SER A C 1
ATOM 1344 O O . SER A 1 167 ? -1.585 -17.170 11.187 1.00 89.88 167 SER A O 1
ATOM 1346 N N . LYS A 1 168 ? -3.685 -16.631 10.586 1.00 88.62 168 LYS A N 1
ATOM 1347 C CA . LYS A 1 168 ? -3.326 -15.570 9.637 1.00 88.62 168 LYS A CA 1
ATOM 1348 C C . LYS A 1 168 ? -2.633 -14.383 10.323 1.00 88.62 168 LYS A C 1
ATOM 1350 O O . LYS A 1 168 ? -1.766 -13.754 9.714 1.00 88.62 168 LYS A O 1
ATOM 1355 N N . CYS A 1 169 ? -2.954 -14.110 11.590 1.00 87.56 169 CYS A N 1
ATOM 1356 C CA . CYS A 1 169 ? -2.428 -12.965 12.333 1.00 87.56 169 CYS A CA 1
ATOM 1357 C C . CYS A 1 169 ? -0.932 -13.099 12.666 1.00 87.56 169 CYS A C 1
ATOM 1359 O O . CYS A 1 169 ? -0.265 -12.087 12.847 1.00 87.56 169 CYS A O 1
ATOM 1361 N N . ARG A 1 170 ? -0.364 -14.317 12.675 1.00 90.94 170 ARG A N 1
ATOM 1362 C CA . ARG A 1 170 ? 1.084 -14.571 12.874 1.00 90.94 170 ARG A CA 1
ATOM 1363 C C . ARG A 1 170 ? 1.672 -13.836 14.092 1.00 90.94 170 ARG A C 1
ATOM 1365 O O . ARG A 1 170 ? 2.761 -13.276 14.011 1.00 90.94 170 ARG A O 1
ATOM 1372 N N . HIS A 1 171 ? 0.938 -13.840 15.206 1.00 88.88 171 HIS A N 1
ATOM 1373 C CA . HIS A 1 171 ? 1.282 -13.171 16.474 1.00 88.88 171 HIS A CA 1
ATOM 1374 C C . HIS A 1 171 ? 1.354 -11.633 16.434 1.00 88.88 171 HIS A C 1
ATOM 1376 O O . HIS A 1 171 ? 1.689 -11.018 17.447 1.00 88.88 171 HIS A O 1
ATOM 1382 N N . LEU A 1 172 ? 1.006 -11.006 15.309 1.00 92.88 172 LEU A N 1
ATOM 1383 C CA . LEU A 1 172 ? 0.907 -9.554 15.198 1.00 92.88 172 LEU A CA 1
ATOM 1384 C C . LEU A 1 172 ? -0.356 -9.038 15.889 1.00 92.88 172 LEU A C 1
ATOM 1386 O O . LEU A 1 172 ? -1.397 -9.695 15.882 1.00 92.88 172 LEU A O 1
ATOM 1390 N N . GLN A 1 173 ? -0.257 -7.841 16.456 1.00 94.25 173 GLN A N 1
ATOM 1391 C CA . GLN A 1 173 ? -1.355 -7.115 17.083 1.00 94.25 173 GLN A CA 1
ATOM 1392 C C . GLN A 1 173 ? -2.071 -6.216 16.067 1.00 94.25 173 GLN A C 1
ATOM 1394 O O . GLN A 1 173 ? -1.524 -5.876 15.021 1.00 94.25 173 GLN A O 1
ATOM 1399 N N . PHE A 1 174 ? -3.283 -5.759 16.397 1.00 94.00 174 PHE A N 1
ATOM 1400 C CA . PHE A 1 174 ? -4.069 -4.855 15.541 1.00 94.00 174 PHE A CA 1
ATOM 1401 C C . PHE A 1 174 ? -3.268 -3.628 15.060 1.00 94.00 174 PHE A C 1
ATOM 1403 O O . PHE A 1 174 ? -3.261 -3.303 13.875 1.00 94.00 174 PHE A O 1
ATOM 1410 N N . GLN A 1 175 ? -2.546 -2.974 15.974 1.00 94.19 175 GLN A N 1
ATOM 1411 C CA . GLN A 1 175 ? -1.733 -1.792 15.668 1.00 94.19 175 GLN A CA 1
ATOM 1412 C C . GLN A 1 175 ? -0.596 -2.078 14.673 1.00 94.19 175 GLN A C 1
ATOM 1414 O O . GLN A 1 175 ? -0.237 -1.197 13.893 1.00 94.19 175 GLN A O 1
ATOM 1419 N N . ASP A 1 176 ? -0.077 -3.311 14.658 1.00 95.06 176 ASP A N 1
ATOM 1420 C CA . ASP A 1 176 ? 0.978 -3.719 13.733 1.00 95.06 176 ASP A CA 1
ATOM 1421 C C . ASP A 1 176 ? 0.430 -3.807 12.307 1.00 95.06 176 ASP A C 1
ATOM 1423 O O . ASP A 1 176 ? 1.119 -3.424 11.372 1.00 95.06 176 ASP A O 1
ATOM 1427 N N . PHE A 1 177 ? -0.824 -4.243 12.130 1.00 94.88 177 PHE A N 1
ATOM 1428 C CA . PHE A 1 177 ? -1.492 -4.228 10.824 1.00 94.88 177 PHE A CA 1
ATOM 1429 C C . PHE A 1 177 ? -1.809 -2.808 10.355 1.00 94.88 177 PHE A C 1
ATOM 1431 O O . PHE A 1 177 ? -1.617 -2.495 9.183 1.00 94.88 177 PHE A O 1
ATOM 1438 N N . MET A 1 178 ? -2.246 -1.933 11.264 1.00 93.81 178 MET A N 1
ATOM 1439 C CA . MET A 1 178 ? -2.588 -0.547 10.930 1.00 93.81 178 MET A CA 1
ATOM 1440 C C . MET A 1 178 ? -1.399 0.239 10.362 1.00 93.81 178 MET A C 1
ATOM 1442 O O . MET A 1 178 ? -1.582 1.045 9.454 1.00 93.81 178 MET A O 1
ATOM 1446 N N . ILE A 1 179 ? -0.178 -0.002 10.854 1.00 94.81 179 ILE A N 1
ATOM 1447 C CA . ILE A 1 179 ? 1.018 0.711 10.378 1.00 94.81 179 ILE A CA 1
ATOM 1448 C C . ILE A 1 179 ? 1.606 0.141 9.076 1.00 94.81 179 ILE A C 1
ATOM 1450 O O . ILE A 1 179 ? 2.472 0.771 8.461 1.00 94.81 179 ILE A O 1
ATOM 1454 N N . MET A 1 180 ? 1.151 -1.033 8.621 1.00 96.25 180 MET A N 1
ATOM 1455 C CA . MET A 1 180 ? 1.722 -1.695 7.442 1.00 96.25 180 MET A CA 1
ATOM 1456 C C . MET A 1 180 ? 1.556 -0.894 6.158 1.00 96.25 180 MET A C 1
ATOM 1458 O O . MET A 1 180 ? 2.429 -0.978 5.299 1.00 96.25 180 MET A O 1
ATOM 1462 N N . GLU A 1 181 ? 0.486 -0.108 6.022 1.00 97.19 181 GLU A N 1
ATOM 1463 C CA . GLU A 1 181 ? 0.273 0.720 4.831 1.00 97.19 181 GLU A CA 1
ATOM 1464 C C . GLU A 1 181 ? 1.374 1.775 4.685 1.00 97.19 181 GLU A C 1
ATOM 1466 O O . GLU A 1 181 ? 2.095 1.796 3.686 1.00 97.19 181 GLU A O 1
ATOM 1471 N N . MET A 1 182 ? 1.616 2.563 5.738 1.00 97.44 182 MET A N 1
ATOM 1472 C CA . MET A 1 182 ? 2.733 3.509 5.770 1.00 97.44 182 MET A CA 1
ATOM 1473 C C . MET A 1 182 ? 4.070 2.801 5.516 1.00 97.44 182 MET A C 1
ATOM 1475 O O . MET A 1 182 ? 4.868 3.232 4.681 1.00 97.44 182 MET A O 1
ATOM 1479 N N . GLN A 1 183 ? 4.310 1.665 6.177 1.00 97.75 183 GLN A N 1
ATOM 1480 C CA . GLN A 1 183 ? 5.534 0.895 5.967 1.00 97.75 183 GLN A CA 1
ATOM 1481 C C . GLN A 1 183 ? 5.680 0.439 4.513 1.00 97.75 183 GLN A C 1
ATOM 1483 O O . GLN A 1 183 ? 6.778 0.547 3.965 1.00 97.75 183 GLN A O 1
ATOM 1488 N N . ARG A 1 184 ? 4.607 -0.023 3.860 1.00 98.56 184 ARG A N 1
ATOM 1489 C CA . ARG A 1 184 ? 4.631 -0.457 2.459 1.00 98.56 184 ARG A CA 1
ATOM 1490 C C . ARG A 1 184 ? 5.002 0.690 1.531 1.00 98.56 184 ARG A C 1
ATOM 1492 O O . ARG A 1 184 ? 5.883 0.518 0.687 1.00 98.56 184 ARG A O 1
ATOM 1499 N N . LEU A 1 185 ? 4.410 1.862 1.739 1.00 98.31 185 LEU A N 1
ATOM 1500 C CA . LEU A 1 185 ? 4.680 3.062 0.949 1.00 98.31 185 LEU A CA 1
ATOM 1501 C C . LEU A 1 185 ? 6.157 3.471 1.010 1.00 98.31 185 LEU A C 1
ATOM 1503 O O . LEU A 1 185 ? 6.740 3.819 -0.017 1.00 98.31 185 LEU A O 1
ATOM 1507 N N . THR A 1 186 ? 6.811 3.322 2.169 1.00 98.06 186 THR A N 1
ATOM 1508 C CA . THR A 1 186 ? 8.262 3.576 2.293 1.00 98.06 186 THR A CA 1
ATOM 1509 C C . THR A 1 186 ? 9.131 2.586 1.511 1.00 98.06 186 THR A C 1
ATOM 1511 O O . THR A 1 186 ? 10.280 2.897 1.190 1.00 98.06 186 THR A O 1
ATOM 1514 N N . LYS A 1 187 ? 8.624 1.386 1.188 1.00 98.50 187 LYS A N 1
ATOM 1515 C CA . LYS A 1 187 ? 9.392 0.361 0.461 1.00 98.50 187 LYS A CA 1
ATOM 1516 C C . LYS A 1 187 ? 9.391 0.559 -1.043 1.00 98.50 187 LYS A C 1
ATOM 1518 O O . LYS A 1 187 ? 10.369 0.157 -1.674 1.00 98.50 187 LYS A O 1
ATOM 1523 N N . TYR A 1 188 ? 8.357 1.166 -1.623 1.00 98.69 188 TYR A N 1
ATOM 1524 C CA . TYR A 1 188 ? 8.278 1.307 -3.077 1.00 98.69 188 TYR A CA 1
ATOM 1525 C C . TYR A 1 188 ? 9.471 2.051 -3.687 1.00 98.69 188 TYR A C 1
ATOM 1527 O O . TYR A 1 188 ? 10.076 1.477 -4.596 1.00 98.69 188 TYR A O 1
ATOM 1535 N N . PRO A 1 189 ? 9.902 3.230 -3.183 1.00 98.56 189 PRO A N 1
ATOM 1536 C CA . PRO A 1 189 ? 11.084 3.897 -3.723 1.00 98.56 189 PRO A CA 1
ATOM 1537 C C . PRO A 1 189 ? 12.327 3.001 -3.695 1.00 98.56 189 PRO A C 1
ATOM 1539 O O . PRO A 1 189 ? 12.999 2.843 -4.711 1.00 98.56 189 PRO A O 1
ATOM 1542 N N . LEU A 1 190 ? 12.578 2.325 -2.568 1.00 98.31 190 LEU A N 1
ATOM 1543 C CA . LEU A 1 190 ? 13.762 1.483 -2.359 1.00 98.31 190 LEU A CA 1
ATOM 1544 C C . LEU A 1 190 ? 13.784 0.266 -3.295 1.00 98.31 190 LEU A C 1
ATOM 1546 O O . LEU A 1 190 ? 14.810 -0.057 -3.899 1.00 98.31 190 LEU A O 1
ATOM 1550 N N . LEU A 1 191 ? 12.643 -0.414 -3.433 1.00 98.31 191 LEU A N 1
ATOM 1551 C CA . LEU A 1 191 ? 12.507 -1.565 -4.322 1.00 98.31 191 LEU A CA 1
ATOM 1552 C C . LEU A 1 191 ? 12.663 -1.140 -5.784 1.00 98.31 191 LEU A C 1
ATOM 1554 O O . LEU A 1 191 ? 13.433 -1.755 -6.522 1.00 98.31 191 LEU A O 1
ATOM 1558 N N . LEU A 1 192 ? 11.996 -0.060 -6.198 1.00 98.69 192 LEU A N 1
ATOM 1559 C CA . LEU A 1 192 ? 12.078 0.453 -7.564 1.00 98.69 192 LEU A CA 1
ATOM 1560 C C . LEU A 1 192 ? 13.492 0.944 -7.905 1.00 98.69 192 LEU A C 1
ATOM 1562 O O . LEU A 1 192 ? 13.986 0.659 -8.996 1.00 98.69 192 LEU A O 1
ATOM 1566 N N . GLU A 1 193 ? 14.191 1.599 -6.977 1.00 98.62 193 GLU A N 1
ATOM 1567 C CA . GLU A 1 193 ? 15.599 1.989 -7.129 1.00 98.62 193 GLU A CA 1
ATOM 1568 C C . GLU A 1 193 ? 16.511 0.782 -7.339 1.00 98.62 193 GLU A C 1
ATOM 1570 O O . GLU A 1 193 ? 17.382 0.804 -8.214 1.00 98.62 193 GLU A O 1
ATOM 1575 N N . ASN A 1 194 ? 16.283 -0.302 -6.597 1.00 98.00 194 ASN A N 1
ATOM 1576 C CA . ASN A 1 194 ? 17.013 -1.547 -6.799 1.00 98.00 194 ASN A CA 1
ATOM 1577 C C . ASN A 1 194 ? 16.732 -2.138 -8.191 1.00 98.00 194 ASN A C 1
ATOM 1579 O O . ASN A 1 194 ? 17.672 -2.554 -8.874 1.00 98.00 194 ASN A O 1
ATOM 1583 N N . VAL A 1 195 ? 15.486 -2.103 -8.683 1.00 98.31 195 VAL A N 1
ATOM 1584 C CA . VAL A 1 195 ? 15.186 -2.523 -10.066 1.00 98.31 195 VAL A CA 1
ATOM 1585 C C . VAL A 1 195 ? 15.912 -1.620 -11.072 1.00 98.31 195 VAL A C 1
ATOM 1587 O O . VAL A 1 195 ? 16.546 -2.126 -12.004 1.00 98.31 195 VAL A O 1
ATOM 1590 N N . VAL A 1 196 ? 15.914 -0.294 -10.877 1.00 98.44 196 VAL A N 1
ATOM 1591 C CA . VAL A 1 196 ? 16.663 0.656 -11.723 1.00 98.44 196 VAL A CA 1
ATOM 1592 C C . VAL A 1 196 ? 18.150 0.317 -11.734 1.00 98.44 196 VAL A C 1
ATOM 1594 O O . VAL A 1 196 ? 18.749 0.280 -12.811 1.00 98.44 196 VAL A O 1
ATOM 1597 N N . LYS A 1 197 ? 18.759 0.064 -10.571 1.00 98.06 197 LYS A N 1
ATOM 1598 C CA . LYS A 1 197 ? 20.190 -0.243 -10.420 1.00 98.06 197 LYS A CA 1
ATOM 1599 C C . LYS A 1 197 ? 20.605 -1.418 -11.305 1.00 98.06 197 LYS A C 1
ATOM 1601 O O . LYS A 1 197 ? 21.588 -1.323 -12.049 1.00 98.06 197 LYS A O 1
ATOM 1606 N N . TYR A 1 198 ? 19.824 -2.496 -11.297 1.00 97.69 198 TYR A N 1
ATOM 1607 C CA . TYR A 1 198 ? 20.130 -3.695 -12.079 1.00 97.69 198 TYR A CA 1
ATOM 1608 C C . TYR A 1 198 ? 19.604 -3.658 -13.520 1.00 97.69 198 TYR A C 1
ATOM 1610 O O . TYR A 1 198 ? 20.079 -4.432 -14.342 1.00 97.69 198 TYR A O 1
ATOM 1618 N N . THR A 1 199 ? 18.758 -2.696 -13.888 1.00 97.19 199 THR A N 1
ATOM 1619 C CA . THR A 1 199 ? 18.327 -2.479 -15.280 1.00 97.19 199 THR A CA 1
ATOM 1620 C C . THR A 1 199 ? 19.446 -1.849 -16.126 1.00 97.19 199 THR A C 1
ATOM 1622 O O . THR A 1 199 ? 20.059 -0.853 -15.719 1.00 97.19 199 THR A O 1
ATOM 1625 N N . ALA A 1 200 ? 19.736 -2.421 -17.302 1.00 95.50 200 ALA A N 1
ATOM 1626 C CA . ALA A 1 200 ? 20.766 -1.917 -18.220 1.00 95.50 200 ALA A CA 1
ATOM 1627 C C . ALA A 1 200 ? 20.449 -0.495 -18.726 1.00 95.50 200 ALA A C 1
ATOM 1629 O O . ALA A 1 200 ? 19.294 -0.079 -18.742 1.00 95.50 200 ALA A O 1
ATOM 1630 N N . VAL A 1 201 ? 21.477 0.270 -19.110 1.00 94.00 201 VAL A N 1
ATOM 1631 C CA . VAL A 1 201 ? 21.332 1.700 -19.458 1.00 94.00 201 VAL A CA 1
ATOM 1632 C C . VAL A 1 201 ? 20.411 1.904 -20.661 1.00 94.00 201 VAL A C 1
ATOM 1634 O O . VAL A 1 201 ? 19.524 2.744 -20.594 1.00 94.00 201 VAL A O 1
ATOM 1637 N N . TYR A 1 202 ? 20.564 1.086 -21.702 1.00 94.31 202 TYR A N 1
ATOM 1638 C CA . TYR A 1 202 ? 19.766 1.156 -22.932 1.00 94.31 202 TYR A CA 1
ATOM 1639 C C . TYR A 1 202 ? 18.494 0.294 -22.887 1.00 94.31 202 TYR A C 1
ATOM 1641 O O . TYR A 1 202 ? 17.887 0.018 -23.916 1.00 94.31 202 TYR A O 1
ATOM 1649 N N . HIS A 1 203 ? 18.104 -0.187 -21.704 1.00 96.62 203 HIS A N 1
ATOM 1650 C CA . HIS A 1 203 ? 16.915 -1.020 -21.554 1.00 96.62 203 HIS A CA 1
ATOM 1651 C C . HIS A 1 203 ? 15.639 -0.153 -21.598 1.00 96.62 203 HIS A C 1
ATOM 1653 O O . HIS A 1 203 ? 15.600 0.876 -20.918 1.00 96.62 203 HIS A O 1
ATOM 1659 N N . PRO A 1 204 ? 14.556 -0.575 -22.280 1.00 96.25 204 PRO A N 1
ATOM 1660 C CA . PRO A 1 204 ? 13.330 0.227 -22.445 1.00 96.25 204 PRO A CA 1
ATOM 1661 C C . PRO A 1 204 ? 12.615 0.617 -21.136 1.00 96.25 204 PRO A C 1
ATOM 1663 O O . PRO A 1 204 ? 11.875 1.606 -21.090 1.00 96.25 204 PRO A O 1
ATOM 1666 N N . ASP A 1 205 ? 12.825 -0.144 -20.060 1.00 96.62 205 ASP A N 1
ATOM 1667 C CA . ASP A 1 205 ? 12.321 0.188 -18.717 1.00 96.62 205 ASP A CA 1
ATOM 1668 C C . ASP A 1 205 ? 13.077 1.316 -18.008 1.00 96.62 205 ASP A C 1
ATOM 1670 O O . ASP A 1 205 ? 12.540 1.874 -17.051 1.00 96.62 205 ASP A O 1
ATOM 1674 N N . LYS A 1 206 ? 14.319 1.628 -18.400 1.00 97.62 206 LYS A N 1
ATOM 1675 C CA . LYS A 1 206 ? 15.238 2.410 -17.559 1.00 97.62 206 LYS A CA 1
ATOM 1676 C C . LYS A 1 206 ? 14.643 3.751 -17.129 1.00 97.62 206 LYS A C 1
ATOM 1678 O O . LYS A 1 206 ? 14.674 4.072 -15.941 1.00 97.62 206 LYS A O 1
ATOM 1683 N N . ASP A 1 207 ? 14.064 4.493 -18.068 1.00 98.25 207 ASP A N 1
ATOM 1684 C CA . ASP A 1 207 ? 13.495 5.814 -17.792 1.00 98.25 207 ASP A CA 1
ATOM 1685 C C . ASP A 1 207 ? 12.137 5.735 -17.098 1.00 98.25 207 ASP A C 1
ATOM 1687 O O . ASP A 1 207 ? 11.886 6.490 -16.160 1.00 98.25 207 ASP A O 1
ATOM 1691 N N . LYS A 1 208 ? 11.292 4.767 -17.475 1.00 98.56 208 LYS A N 1
ATOM 1692 C CA . LYS A 1 208 ? 9.985 4.554 -16.829 1.00 98.56 208 LYS A CA 1
ATOM 1693 C C . LYS A 1 208 ? 10.149 4.209 -15.352 1.00 98.56 208 LYS A C 1
ATOM 1695 O O . LYS A 1 208 ? 9.433 4.738 -14.511 1.00 98.56 208 LYS A O 1
ATOM 1700 N N . LEU A 1 209 ? 11.132 3.370 -15.027 1.00 98.56 209 LEU A N 1
ATOM 1701 C CA . LEU A 1 209 ? 11.453 3.016 -13.649 1.00 98.56 209 LEU A CA 1
ATOM 1702 C C . LEU A 1 209 ? 11.990 4.210 -12.857 1.00 98.56 209 LEU A C 1
ATOM 1704 O O . LEU A 1 209 ? 11.575 4.411 -11.722 1.00 98.56 209 LEU A O 1
ATOM 1708 N N . LYS A 1 210 ? 12.871 5.033 -13.443 1.00 98.62 210 LYS A N 1
ATOM 1709 C CA . LYS A 1 210 ? 13.340 6.270 -12.790 1.00 98.62 210 LYS A CA 1
ATOM 1710 C C . LYS A 1 210 ? 12.187 7.234 -12.499 1.00 98.62 210 LYS A C 1
ATOM 1712 O O . LYS A 1 210 ? 12.147 7.822 -11.421 1.00 98.62 210 LYS A O 1
ATOM 1717 N N . GLN A 1 211 ? 11.250 7.379 -13.434 1.00 98.69 211 GLN A N 1
ATOM 1718 C CA . GLN A 1 211 ? 10.046 8.183 -13.220 1.00 98.69 211 GLN A CA 1
ATOM 1719 C C . GLN A 1 211 ? 9.173 7.590 -12.112 1.00 98.69 211 GLN A C 1
ATOM 1721 O O . GLN A 1 211 ? 8.773 8.318 -11.211 1.00 98.69 211 GLN A O 1
ATOM 1726 N N . ALA A 1 212 ? 8.944 6.274 -12.116 1.00 98.69 212 ALA A N 1
ATOM 1727 C CA . ALA A 1 212 ? 8.185 5.599 -11.065 1.00 98.69 212 ALA A CA 1
ATOM 1728 C C . ALA A 1 212 ? 8.826 5.778 -9.676 1.00 98.69 212 ALA A C 1
ATOM 1730 O O . ALA A 1 212 ? 8.111 6.046 -8.716 1.00 98.69 212 ALA A O 1
ATOM 1731 N N . VAL A 1 213 ? 10.163 5.724 -9.568 1.00 98.81 213 VAL A N 1
ATOM 1732 C CA . VAL A 1 213 ? 10.884 6.058 -8.324 1.00 98.81 213 VAL A CA 1
ATOM 1733 C C . VAL A 1 213 ? 10.548 7.478 -7.878 1.00 98.81 213 VAL A C 1
ATOM 1735 O O . VAL A 1 213 ? 10.155 7.668 -6.729 1.00 98.81 213 VAL A O 1
ATOM 1738 N N . LYS A 1 214 ? 10.668 8.469 -8.771 1.00 98.75 214 LYS A N 1
ATOM 1739 C CA . LYS A 1 214 ? 10.352 9.867 -8.449 1.00 98.75 214 LYS A CA 1
ATOM 1740 C C . LYS A 1 214 ? 8.920 9.997 -7.926 1.00 98.75 214 LYS A C 1
ATOM 1742 O O . LYS A 1 214 ? 8.732 10.471 -6.813 1.00 98.75 214 LYS A O 1
ATOM 1747 N N . TYR A 1 215 ? 7.942 9.494 -8.674 1.00 98.81 215 TYR A N 1
ATOM 1748 C CA . TYR A 1 215 ? 6.542 9.582 -8.271 1.00 98.81 215 TYR A CA 1
ATOM 1749 C C . TYR A 1 215 ? 6.256 8.846 -6.958 1.00 98.81 215 TYR A C 1
ATOM 1751 O O . TYR A 1 215 ? 5.541 9.372 -6.116 1.00 98.81 215 TYR A O 1
ATOM 1759 N N . SER A 1 216 ? 6.860 7.677 -6.722 1.00 98.69 216 SER A N 1
ATOM 1760 C CA . SER A 1 216 ? 6.698 6.966 -5.446 1.00 98.69 216 SER A CA 1
ATOM 1761 C C . SER A 1 216 ? 7.233 7.761 -4.245 1.00 98.69 216 SER A C 1
ATOM 1763 O O . SER A 1 216 ? 6.657 7.692 -3.161 1.00 98.69 216 SER A O 1
ATOM 1765 N N . ARG A 1 217 ? 8.295 8.560 -4.433 1.00 98.69 217 ARG A N 1
ATOM 1766 C CA . ARG A 1 217 ? 8.810 9.472 -3.400 1.00 98.69 217 ARG A CA 1
ATOM 1767 C C . ARG A 1 217 ? 7.891 10.674 -3.201 1.00 98.69 217 ARG A C 1
ATOM 1769 O O . ARG A 1 217 ? 7.646 11.037 -2.057 1.00 98.69 217 ARG A O 1
ATOM 1776 N N . ASP A 1 218 ? 7.369 11.247 -4.284 1.00 98.56 218 ASP A N 1
ATOM 1777 C CA . ASP A 1 218 ? 6.429 12.372 -4.224 1.00 98.56 218 ASP A CA 1
ATOM 1778 C C . ASP A 1 218 ? 5.139 11.961 -3.482 1.00 98.56 218 ASP A C 1
ATOM 1780 O O . ASP A 1 218 ? 4.689 12.660 -2.576 1.00 98.56 218 ASP A O 1
ATOM 1784 N N . ILE A 1 219 ? 4.598 10.775 -3.785 1.00 98.69 219 ILE A N 1
ATOM 1785 C CA . ILE A 1 219 ? 3.453 10.179 -3.075 1.00 98.69 219 ILE A 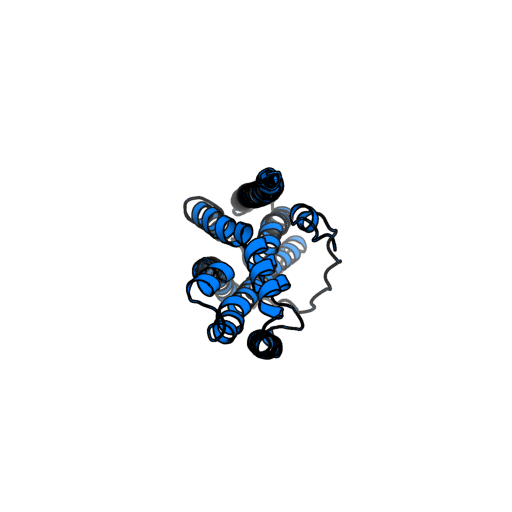CA 1
ATOM 1786 C C . ILE A 1 219 ? 3.759 10.042 -1.580 1.00 98.69 219 ILE A C 1
ATOM 1788 O O . ILE A 1 219 ? 2.998 10.528 -0.742 1.00 98.69 219 ILE A O 1
ATOM 1792 N N . LEU A 1 220 ? 4.887 9.412 -1.235 1.00 98.38 220 LEU A N 1
ATOM 1793 C CA . LEU A 1 220 ? 5.288 9.214 0.157 1.00 98.38 220 LEU A CA 1
ATOM 1794 C C . LEU A 1 220 ? 5.457 10.548 0.899 1.00 98.38 220 LEU A C 1
ATOM 1796 O O . LEU A 1 220 ? 5.050 10.665 2.053 1.00 98.38 220 LEU A O 1
ATOM 1800 N N . PHE A 1 221 ? 6.029 11.557 0.242 1.00 98.19 221 PHE A N 1
ATOM 1801 C CA . PHE A 1 221 ? 6.153 12.902 0.793 1.00 98.19 221 PHE A CA 1
ATOM 1802 C C . PHE A 1 221 ? 4.779 13.488 1.138 1.00 98.19 221 PHE A C 1
ATOM 1804 O O . PHE A 1 221 ? 4.564 13.895 2.277 1.00 98.19 221 PHE A O 1
ATOM 1811 N N . HIS A 1 222 ? 3.824 13.464 0.206 1.00 98.25 222 HIS A N 1
ATOM 1812 C CA . HIS A 1 222 ? 2.481 13.997 0.444 1.00 98.25 222 HIS A CA 1
ATOM 1813 C C . HIS A 1 222 ? 1.736 13.278 1.573 1.00 98.25 222 HIS A C 1
ATOM 1815 O O . HIS A 1 222 ? 1.093 13.934 2.394 1.00 98.25 222 HIS A O 1
ATOM 1821 N N . ILE A 1 223 ? 1.856 11.952 1.648 1.00 97.88 223 ILE A N 1
ATOM 1822 C CA . ILE A 1 223 ? 1.242 11.157 2.717 1.00 97.88 223 ILE A CA 1
ATOM 1823 C C . ILE A 1 223 ? 1.862 11.526 4.073 1.00 97.88 223 ILE A C 1
ATOM 1825 O O . ILE A 1 223 ? 1.132 11.770 5.033 1.00 97.88 223 ILE A O 1
ATOM 1829 N N . ASN A 1 224 ? 3.190 11.649 4.152 1.00 95.75 224 ASN A N 1
ATOM 1830 C CA . ASN A 1 224 ? 3.879 12.068 5.376 1.00 95.75 224 ASN A CA 1
ATOM 1831 C C . ASN A 1 224 ? 3.484 13.484 5.823 1.00 95.75 224 ASN A C 1
ATOM 1833 O O . ASN A 1 224 ? 3.286 13.713 7.016 1.00 95.75 224 ASN A O 1
ATOM 1837 N N . GLU A 1 225 ? 3.335 14.432 4.893 1.00 97.31 225 GLU A N 1
ATOM 1838 C CA . GLU A 1 225 ? 2.846 15.778 5.221 1.00 97.31 225 GLU A CA 1
ATOM 1839 C C . GLU A 1 225 ? 1.405 15.747 5.748 1.00 97.31 225 GLU A C 1
ATOM 1841 O O . GLU A 1 225 ? 1.087 16.445 6.714 1.00 97.31 225 GLU A O 1
ATOM 1846 N N . ALA A 1 226 ? 0.533 14.920 5.160 1.00 96.06 226 ALA A N 1
ATOM 1847 C CA . ALA A 1 226 ? -0.845 14.766 5.621 1.00 96.06 226 ALA A CA 1
ATOM 1848 C C . ALA A 1 226 ? -0.912 14.208 7.052 1.00 96.06 226 ALA A C 1
ATOM 1850 O O . ALA A 1 226 ? -1.660 14.737 7.877 1.00 96.06 226 ALA A O 1
ATOM 1851 N N . VAL A 1 227 ? -0.098 13.194 7.357 1.00 94.81 227 VAL A N 1
ATOM 1852 C CA . VAL A 1 227 ? 0.021 12.615 8.704 1.00 94.81 227 VAL A CA 1
ATOM 1853 C C . VAL A 1 227 ? 0.559 13.651 9.694 1.00 94.81 227 VAL A C 1
ATOM 1855 O O . VAL A 1 227 ? -0.077 13.904 10.715 1.00 94.81 227 VAL A O 1
ATOM 1858 N N . ARG A 1 228 ? 1.656 14.349 9.364 1.00 94.44 228 ARG A N 1
ATOM 1859 C CA . ARG A 1 228 ? 2.234 15.382 10.243 1.00 94.44 228 ARG A CA 1
ATOM 1860 C C . ARG A 1 228 ? 1.243 16.506 10.541 1.00 94.44 228 ARG A C 1
ATOM 1862 O O . ARG A 1 228 ? 1.157 16.981 11.672 1.00 94.44 228 ARG A O 1
ATOM 1869 N N . LYS A 1 229 ? 0.491 16.949 9.530 1.00 94.94 229 LYS A N 1
ATOM 1870 C CA . LYS A 1 229 ? -0.538 17.979 9.702 1.00 94.94 229 LYS A CA 1
ATOM 1871 C C . LYS A 1 229 ? -1.653 17.501 10.632 1.00 94.94 229 LYS A C 1
ATOM 1873 O O . LYS A 1 229 ? -2.109 18.282 11.462 1.00 94.94 229 LYS A O 1
ATOM 1878 N N . GLN A 1 230 ? -2.073 16.244 10.510 1.00 93.75 230 GLN A N 1
ATOM 1879 C CA . GLN A 1 230 ? -3.097 15.659 11.373 1.00 93.75 230 GLN A CA 1
ATOM 1880 C C . GLN A 1 230 ? -2.626 15.570 12.832 1.00 93.75 230 GLN A C 1
ATOM 1882 O O . GLN A 1 230 ? -3.328 16.038 13.723 1.00 93.75 230 GLN A O 1
ATOM 1887 N N . GLU A 1 231 ? -1.404 15.093 13.074 1.00 90.94 231 GLU A N 1
ATOM 1888 C CA . GLU A 1 231 ? -0.801 15.070 14.416 1.00 90.94 231 GLU A CA 1
ATOM 1889 C C . GLU A 1 231 ? -0.707 16.471 15.035 1.00 90.94 231 GLU A C 1
ATOM 1891 O O . GLU A 1 231 ? -0.950 16.661 16.229 1.00 90.94 231 GLU A O 1
ATOM 1896 N N . TYR A 1 232 ? -0.362 17.475 14.224 1.00 91.94 232 TYR A N 1
ATOM 1897 C CA . TYR A 1 232 ? -0.308 18.862 14.672 1.00 91.94 232 TYR A CA 1
ATOM 1898 C C . TYR A 1 232 ? -1.688 19.379 15.104 1.00 91.94 232 TYR A C 1
ATOM 1900 O O . TYR A 1 232 ? -1.797 20.004 16.160 1.00 91.94 232 TYR A O 1
ATOM 1908 N N . ILE A 1 233 ? -2.740 19.081 14.333 1.00 91.56 233 ILE A N 1
ATOM 1909 C CA . ILE A 1 233 ? -4.126 19.441 14.671 1.00 91.56 233 ILE A CA 1
ATOM 1910 C C . ILE A 1 233 ? -4.549 18.767 15.982 1.00 91.56 233 ILE A C 1
ATOM 1912 O O . ILE A 1 233 ? -4.999 19.450 16.899 1.00 91.56 233 ILE A O 1
ATOM 1916 N N . GLU A 1 234 ? -4.327 17.458 16.121 1.00 88.56 234 GLU A N 1
ATOM 1917 C CA . GLU A 1 234 ? -4.662 16.704 17.340 1.00 88.56 234 GLU A CA 1
ATOM 1918 C C . GLU A 1 234 ? -3.960 17.276 18.579 1.00 88.56 234 GLU A C 1
ATOM 1920 O O . GLU A 1 234 ? -4.549 17.410 19.658 1.00 88.56 234 GLU A O 1
ATOM 1925 N N . LYS A 1 235 ? -2.696 17.678 18.421 1.00 88.75 235 LYS A N 1
ATOM 1926 C CA . LYS A 1 235 ? -1.916 18.303 19.486 1.00 88.75 235 LYS A CA 1
ATOM 1927 C C . LYS A 1 235 ? -2.482 19.668 19.881 1.00 88.75 235 LYS A C 1
ATOM 1929 O O . LYS A 1 235 ? -2.623 19.922 21.080 1.00 88.75 235 LYS A O 1
ATOM 1934 N N . LEU A 1 236 ? -2.847 20.512 18.915 1.00 90.44 236 LEU A N 1
ATOM 1935 C CA . LEU A 1 236 ? -3.483 21.808 19.178 1.00 90.44 236 LEU A CA 1
ATOM 1936 C C . LEU A 1 236 ? -4.823 21.654 19.906 1.00 90.44 236 LEU A C 1
ATOM 1938 O O . LEU A 1 236 ? -5.044 22.325 20.913 1.00 90.44 236 LEU A O 1
ATOM 1942 N N . GLU A 1 237 ? -5.678 20.729 19.469 1.00 89.38 237 GLU A N 1
ATOM 1943 C CA . GLU A 1 237 ? -6.953 20.445 20.140 1.00 89.38 237 GLU A CA 1
ATOM 1944 C C . GLU A 1 237 ? -6.745 19.978 21.587 1.00 89.38 237 GLU A C 1
ATOM 1946 O O . GLU A 1 237 ? -7.491 20.357 22.494 1.00 89.38 237 GLU A O 1
ATOM 1951 N N . SER A 1 238 ? -5.705 19.175 21.834 1.00 85.69 238 SER A N 1
ATOM 1952 C CA . SER A 1 238 ? -5.355 18.732 23.186 1.00 85.69 238 SER A CA 1
ATOM 1953 C C . SER A 1 238 ? -4.915 19.887 24.091 1.00 85.69 238 SER A C 1
ATOM 1955 O O . SER A 1 238 ? -5.179 19.858 25.293 1.00 85.69 238 SER A O 1
ATOM 1957 N N . TYR A 1 239 ? -4.254 20.904 23.529 1.00 86.81 239 TYR A N 1
ATOM 1958 C CA . TYR A 1 239 ? -3.855 22.104 24.258 1.00 86.81 239 TYR A CA 1
ATOM 1959 C C . TYR A 1 239 ? -5.046 23.007 24.537 1.00 86.81 239 TYR A C 1
ATOM 1961 O O . TYR A 1 239 ? -5.196 23.450 25.672 1.00 86.81 239 TYR A O 1
ATOM 1969 N N . GLN A 1 240 ? -5.929 23.205 23.558 1.00 81.50 240 GLN A N 1
ATOM 1970 C CA . GLN A 1 240 ? -7.140 23.997 23.744 1.00 81.50 240 GLN A CA 1
ATOM 1971 C C . GLN A 1 240 ? -8.008 23.435 24.878 1.00 81.50 240 GLN A C 1
ATOM 1973 O O . GLN A 1 240 ? -8.361 24.173 25.788 1.00 81.50 240 GLN A O 1
ATOM 1978 N N . LYS A 1 241 ? -8.241 22.115 24.913 1.00 83.00 241 LYS A N 1
ATOM 1979 C CA . LYS A 1 241 ? -9.001 21.461 25.998 1.00 83.00 241 LYS A CA 1
ATOM 1980 C C . LYS A 1 241 ? -8.374 21.626 27.386 1.00 83.00 241 LYS A C 1
ATOM 1982 O O . LYS A 1 241 ? -9.085 21.590 28.382 1.00 83.00 241 LYS A O 1
ATOM 1987 N N . LYS A 1 242 ? -7.045 21.752 27.465 1.00 81.31 242 LYS A N 1
ATOM 1988 C CA . LYS A 1 242 ? -6.329 21.990 28.731 1.00 81.31 242 LYS A CA 1
ATOM 1989 C C . LYS A 1 242 ? -6.370 23.459 29.146 1.00 81.31 242 LYS A C 1
ATOM 1991 O O . LYS A 1 242 ? -6.337 23.736 30.339 1.00 81.31 242 LYS A O 1
ATOM 1996 N N . LEU A 1 243 ? -6.417 24.375 28.179 1.00 78.62 243 LEU A N 1
ATOM 1997 C CA . LEU A 1 243 ? -6.542 25.813 28.412 1.00 78.62 243 LEU A CA 1
ATOM 1998 C C . LEU A 1 243 ? -7.965 26.195 28.842 1.00 78.62 243 LEU A C 1
ATOM 2000 O O . LEU A 1 243 ? -8.100 27.008 29.745 1.00 78.62 243 LEU A O 1
ATOM 2004 N N . ASP A 1 244 ? -8.997 25.533 28.308 1.00 66.25 244 ASP A N 1
ATOM 2005 C CA . ASP A 1 244 ? -10.418 25.739 28.664 1.00 66.25 244 ASP A CA 1
ATOM 2006 C C . ASP A 1 244 ? -10.769 25.385 30.129 1.00 66.25 244 ASP A C 1
ATOM 2008 O O . ASP A 1 244 ? -11.894 25.563 30.583 1.00 66.25 244 ASP A O 1
ATOM 2012 N N . LEU A 1 245 ? -9.799 24.906 30.914 1.00 60.12 245 LEU A N 1
ATOM 2013 C CA . LEU A 1 245 ? -9.927 24.714 32.362 1.00 60.12 245 LEU A CA 1
ATOM 2014 C C . LEU A 1 245 ? -9.708 26.017 33.159 1.00 60.12 245 LEU A C 1
ATOM 2016 O O . LEU A 1 245 ? -9.723 25.990 34.391 1.00 60.12 245 LEU A O 1
ATOM 2020 N N . SER A 1 246 ? -9.508 27.160 32.490 1.00 57.59 246 SER A N 1
ATOM 2021 C CA . SER A 1 246 ? -9.343 28.470 33.132 1.00 57.59 246 SER A CA 1
ATOM 2022 C C . SER A 1 246 ? -10.641 29.119 33.632 1.00 57.59 246 SER A C 1
ATOM 2024 O O . SER A 1 246 ? -10.551 30.110 34.350 1.00 57.59 246 SER A O 1
ATOM 2026 N N . GLU A 1 247 ? -11.824 28.571 33.332 1.00 56.09 247 GLU A N 1
ATOM 2027 C CA . GLU A 1 247 ? -13.105 29.096 33.849 1.00 56.09 247 GLU A CA 1
ATOM 2028 C C . GLU A 1 247 ? -13.524 28.505 35.214 1.00 56.09 247 GLU A C 1
ATOM 2030 O O . GLU A 1 247 ? -14.511 28.931 35.803 1.00 56.09 247 GLU A O 1
ATOM 2035 N N . LEU A 1 248 ? -12.738 27.588 35.795 1.00 55.88 248 LEU A N 1
ATOM 2036 C CA . LEU A 1 248 ? -12.979 27.010 37.132 1.00 55.88 248 LEU A CA 1
ATOM 2037 C C . LEU A 1 248 ? -12.428 27.860 38.298 1.00 55.88 248 LEU A C 1
ATOM 2039 O O . LEU A 1 248 ? -12.036 27.336 39.341 1.00 55.88 248 LEU A O 1
ATOM 2043 N N . LYS A 1 249 ? -12.400 29.186 38.145 1.00 52.06 249 LYS A N 1
ATOM 2044 C CA . LYS A 1 249 ? -12.147 30.121 39.252 1.00 52.06 249 LYS A CA 1
ATOM 2045 C C . LYS A 1 249 ? -13.265 31.154 39.362 1.00 52.06 249 LYS A C 1
ATOM 2047 O O . LYS A 1 249 ? -13.016 32.338 39.164 1.00 52.06 249 LYS A O 1
ATOM 2052 N N . HIS A 1 250 ? -14.458 30.697 39.729 1.00 44.75 250 HIS A N 1
ATOM 2053 C CA . HIS A 1 250 ? -15.457 31.509 40.421 1.00 44.75 250 HIS A CA 1
ATOM 2054 C C . HIS A 1 250 ? -16.118 30.681 41.519 1.00 44.75 250 HIS A C 1
ATOM 2056 O O . HIS A 1 250 ? -16.473 29.515 41.237 1.00 44.75 250 HIS A O 1
#